Protein AF-0000000073393392 (afdb_homodimer)

InterPro domains:
  IPR019208 Protein of unknown function DUF2097 [PF09870] (3-87)

Solvent-accessible surface area (backbone atoms only — not comparable to full-atom values): 10147 Å² total; per-residue (Å²): 113,48,78,44,80,29,42,42,71,53,46,51,50,46,50,70,73,68,60,50,73,64,16,36,37,36,40,33,25,43,63,40,77,49,45,23,34,27,71,42,78,44,62,60,63,56,97,89,35,86,34,44,34,38,32,29,36,30,72,54,92,78,73,53,53,70,48,77,43,54,49,72,80,38,32,90,28,44,43,34,36,36,42,38,46,83,74,73,72,39,35,38,38,40,44,97,112,48,78,44,79,30,41,42,71,53,45,50,50,45,49,70,72,67,59,50,73,65,16,36,38,37,40,33,25,41,60,38,78,47,44,23,34,27,71,41,78,44,64,59,64,56,98,88,35,85,35,42,34,38,32,29,36,29,74,54,92,77,73,52,53,71,48,76,42,53,49,73,80,38,30,89,27,42,42,34,36,37,43,38,46,82,73,74,70,39,35,37,36,39,43,96

Secondary structure (DSSP, 8-state):
-EEEEE-HHHHHHHHHHH--TT-EEEEEES-EEEEEEEEEEE---BTTB---EEEEEE--SSS--EEEEEHHHHGGGEEEEEEE-SSS--EEEEE-/-EEEEE-HHHHHHHHHHH--TT-EEEEEES-EEEEEEEEEEE---BTTB---EEEEEE--SSS--EEEEEHHHHGGGEEEEEEE-SSS--EEEEE-

Nearest PDB structures (foldseek):
  4ilu-assembly1_A-2  TM=5.900E-01  e=1.065E+00  Mycobacterium tuberculosis
  6edx-assembly1_A  TM=7.106E-01  e=7.608E+00  Homo sapiens
  7ubu-assembly1_A  TM=4.413E-01  e=2.677E+00  Zea mays
  2rsn-assembly1_A  TM=3.315E-01  e=4.948E+00  Schizosaccharomyces pombe 972h-
  4ilu-assembly1_A-2  TM=5.892E-01  e=1.065E+00  Mycobacterium tuberculosis

Organism: Methanobrevibacter smithii (strain ATCC 35061 / DSM 861 / OCM 144 / PS) (NCBI:txid420247)

pLDDT: mean 86.01, std 11.08, range [51.72, 97.12]

Structure (mmCIF, N/CA/C/O backbone):
data_AF-0000000073393392-model_v1
#
loop_
_entity.id
_entity.type
_entity.pdbx_description
1 polymer 'Uncharacterized protein'
#
loop_
_atom_site.group_PDB
_atom_site.id
_atom_site.type_symbol
_atom_site.label_atom_id
_atom_site.label_alt_id
_atom_site.label_comp_id
_atom_site.label_asym_id
_atom_site.label_entity_id
_atom_site.label_seq_id
_atom_site.pdbx_PDB_ins_code
_atom_site.Cartn_x
_atom_site.Cartn_y
_atom_site.Cartn_z
_atom_site.occupancy
_atom_site.B_iso_or_equiv
_atom_site.auth_seq_id
_atom_site.auth_comp_id
_atom_site.auth_asym_id
_atom_site.auth_atom_id
_atom_site.pdbx_PDB_model_num
ATOM 1 N N . MET A 1 1 ? 1.072 27.391 0.092 1 82.12 1 MET A N 1
ATOM 2 C CA . MET A 1 1 ? 1.487 26.047 0.452 1 82.12 1 MET A CA 1
ATOM 3 C C . MET A 1 1 ? 2.91 26.031 1 1 82.12 1 MET A C 1
ATOM 5 O O . MET A 1 1 ? 3.818 26.594 0.384 1 82.12 1 MET A O 1
ATOM 9 N N . LYS A 1 2 ? 3.053 25.625 2.242 1 93 2 LYS A N 1
ATOM 10 C CA . LYS A 1 2 ? 4.348 25.453 2.891 1 93 2 LYS A CA 1
ATOM 11 C C . LYS A 1 2 ? 5.023 24.156 2.434 1 93 2 LYS A C 1
ATOM 13 O O . LYS A 1 2 ? 4.367 23.125 2.287 1 93 2 LYS A O 1
ATOM 18 N N . LYS A 1 3 ? 6.355 24.219 2.154 1 94.19 3 LYS A N 1
ATOM 19 C CA . LYS A 1 3 ? 7.137 23.047 1.782 1 94.19 3 LYS A CA 1
ATOM 20 C C . LYS A 1 3 ? 8.188 22.719 2.844 1 94.19 3 LYS A C 1
ATOM 22 O O . LYS A 1 3 ? 8.922 23.609 3.285 1 94.19 3 LYS A O 1
ATOM 27 N N . LEU A 1 4 ? 8.141 21.594 3.236 1 95.38 4 LEU A N 1
ATOM 28 C CA . LEU A 1 4 ? 9.109 21.109 4.219 1 95.38 4 LEU A CA 1
ATOM 29 C C . LEU A 1 4 ? 9.859 19.891 3.691 1 95.38 4 LEU A C 1
ATOM 31 O O . LEU A 1 4 ? 9.312 19.094 2.928 1 95.38 4 LEU A O 1
ATOM 35 N N . SER A 1 5 ? 11.133 19.797 3.977 1 94.81 5 SER A N 1
ATOM 36 C CA . SER A 1 5 ? 11.953 18.609 3.824 1 94.81 5 SER A CA 1
ATOM 37 C C . SER A 1 5 ? 12.359 18.031 5.18 1 94.81 5 SER A C 1
ATOM 39 O O . SER A 1 5 ? 13.055 18.703 5.953 1 94.81 5 SER A O 1
ATOM 41 N N . LEU A 1 6 ? 11.875 16.859 5.531 1 95.56 6 LEU A N 1
ATOM 42 C CA . LEU A 1 6 ? 12.039 16.297 6.867 1 95.56 6 LEU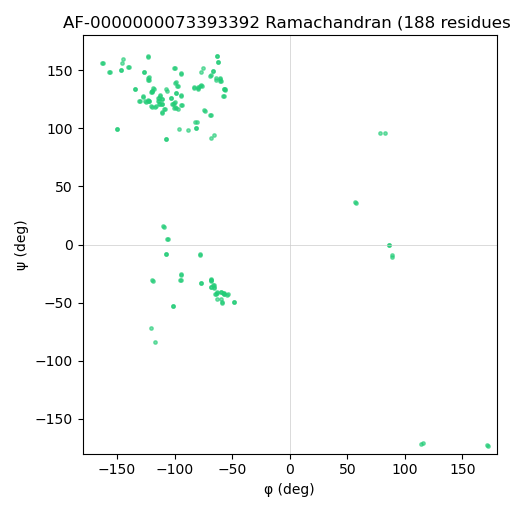 A CA 1
ATOM 43 C C . LEU A 1 6 ? 12.641 14.898 6.801 1 95.56 6 LEU A C 1
ATOM 45 O O . LEU A 1 6 ? 12.453 14.18 5.812 1 95.56 6 LEU A O 1
ATOM 49 N N . THR A 1 7 ? 13.43 14.531 7.832 1 95.06 7 THR A N 1
ATOM 50 C CA . THR A 1 7 ? 13.797 13.141 8.023 1 95.06 7 THR A CA 1
ATOM 51 C C . THR A 1 7 ? 12.57 12.281 8.312 1 95.06 7 THR A C 1
ATOM 53 O O . THR A 1 7 ? 11.516 12.812 8.672 1 95.06 7 THR A O 1
ATOM 56 N N . PRO A 1 8 ? 12.695 10.969 8.148 1 91.56 8 PRO A N 1
ATOM 57 C CA . PRO A 1 8 ? 11.539 10.094 8.391 1 91.56 8 PRO A CA 1
ATOM 58 C C . PRO A 1 8 ? 10.93 10.297 9.773 1 91.56 8 PRO A C 1
ATOM 60 O O . PRO A 1 8 ? 9.711 10.438 9.898 1 91.56 8 PRO A O 1
ATOM 63 N N . ASP A 1 9 ? 11.805 10.414 10.766 1 94.5 9 ASP A N 1
ATOM 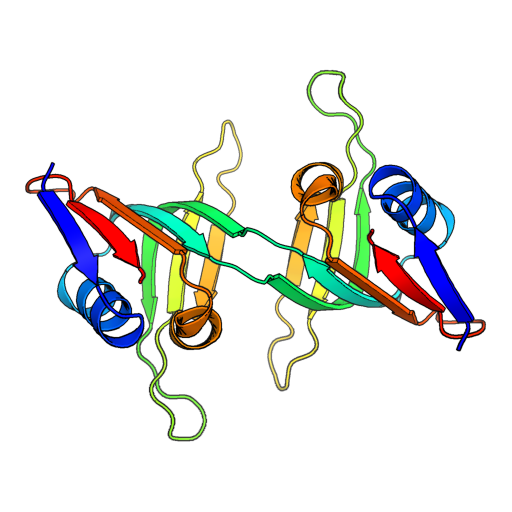64 C CA . ASP A 1 9 ? 11.305 10.562 12.125 1 94.5 9 ASP A CA 1
ATOM 65 C C . ASP A 1 9 ? 10.578 11.891 12.305 1 94.5 9 ASP A C 1
ATOM 67 O O . ASP A 1 9 ? 9.531 11.953 12.953 1 94.5 9 ASP A O 1
ATOM 71 N N . LYS A 1 10 ? 11 12.914 11.68 1 96.31 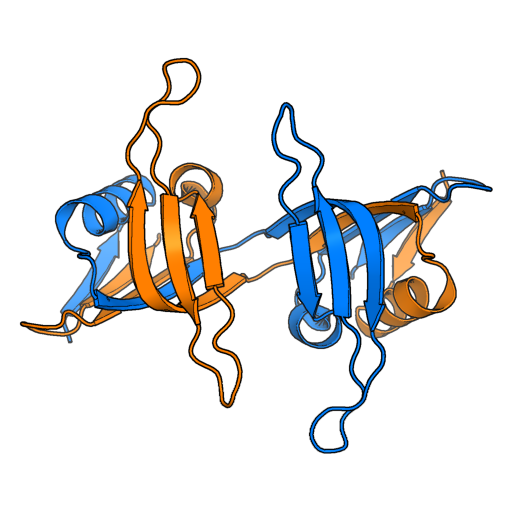10 LYS A N 1
ATOM 72 C CA . LYS A 1 10 ? 10.391 14.234 11.789 1 96.31 10 LYS A CA 1
ATOM 73 C C . LYS A 1 10 ? 9.102 14.305 10.977 1 96.31 10 LYS A C 1
ATOM 75 O O . LYS A 1 10 ? 8.164 15.016 11.359 1 96.31 10 LYS A O 1
ATOM 80 N N . ALA A 1 11 ? 9.133 13.578 9.906 1 95.75 11 ALA A N 1
ATOM 81 C CA . ALA A 1 11 ? 7.891 13.5 9.133 1 95.75 11 ALA A CA 1
ATOM 82 C C . ALA A 1 11 ? 6.781 12.844 9.945 1 95.75 11 ALA A C 1
ATOM 84 O O . ALA A 1 11 ? 5.645 13.328 9.969 1 95.75 11 ALA A O 1
ATOM 85 N N . VAL A 1 12 ? 7.105 11.805 10.664 1 95 12 VAL A N 1
ATOM 86 C CA . VAL A 1 12 ? 6.133 11.125 11.516 1 95 12 VAL A CA 1
ATOM 87 C C . VAL A 1 12 ? 5.672 12.07 12.625 1 95 12 VAL A C 1
ATOM 89 O O . VAL A 1 12 ? 4.477 12.141 12.93 1 95 12 VAL A O 1
ATOM 92 N N . GLU A 1 13 ? 6.543 12.805 13.234 1 95.88 13 GLU A N 1
ATOM 93 C CA . GLU A 1 13 ? 6.195 13.773 14.273 1 95.88 13 GLU A CA 1
ATOM 94 C C . GLU A 1 13 ? 5.227 14.828 13.734 1 95.88 13 GLU A C 1
ATOM 96 O O . GLU A 1 13 ? 4.281 15.211 14.422 1 95.88 13 GLU A O 1
ATOM 101 N N . TYR A 1 14 ? 5.484 15.273 12.508 1 96.94 14 TYR A N 1
ATOM 102 C CA . TYR A 1 14 ? 4.574 16.234 11.898 1 96.94 14 TYR A CA 1
ATOM 103 C C . TYR A 1 14 ? 3.162 15.664 11.805 1 96.94 14 TYR A C 1
ATOM 105 O O . TYR A 1 14 ? 2.191 16.344 12.164 1 96.94 14 TYR A O 1
ATOM 113 N N . LEU A 1 15 ? 3.061 14.43 11.266 1 96.5 15 LEU A N 1
ATOM 114 C CA . LEU A 1 15 ? 1.755 13.797 11.109 1 96.5 15 LEU A CA 1
ATOM 115 C C . LEU A 1 15 ? 1.038 13.688 12.445 1 96.5 15 LEU A C 1
ATOM 117 O O . LEU A 1 15 ? -0.155 13.984 12.547 1 96.5 15 LEU A O 1
ATOM 121 N N . LYS A 1 16 ? 1.776 13.32 13.469 1 95.56 16 LYS A N 1
ATOM 122 C CA . LYS A 1 16 ? 1.21 13.148 14.805 1 95.56 16 LYS A CA 1
ATOM 123 C C . LYS A 1 16 ? 0.717 14.484 15.367 1 95.56 16 LYS A C 1
ATOM 125 O O . LYS A 1 16 ? -0.374 14.555 15.938 1 95.56 16 LYS A O 1
ATOM 130 N N . ASP A 1 17 ? 1.424 15.484 15.094 1 96.75 17 ASP A N 1
ATOM 131 C CA . ASP A 1 17 ? 1.214 16.75 15.797 1 96.75 17 ASP A CA 1
ATOM 132 C C . ASP A 1 17 ? 0.272 17.656 15.016 1 96.75 17 ASP A C 1
ATOM 134 O O . ASP A 1 17 ? -0.393 18.516 15.602 1 96.75 17 ASP A O 1
ATOM 138 N N . ASN A 1 18 ? 0.196 17.516 13.742 1 96.5 18 ASN A N 1
ATOM 139 C CA . ASN A 1 18 ? -0.434 18.562 12.945 1 96.5 18 ASN A CA 1
ATOM 140 C C . ASN A 1 18 ? -1.656 18.047 12.195 1 96.5 18 ASN A C 1
ATOM 142 O O . ASN A 1 18 ? -2.584 18.812 11.906 1 96.5 18 ASN A O 1
ATOM 146 N N . VAL A 1 19 ? -1.631 16.781 11.812 1 95.62 19 VAL A N 1
ATOM 147 C CA . VAL A 1 19 ? -2.77 16.25 11.07 1 95.62 19 VAL A CA 1
ATOM 148 C C . VAL A 1 19 ? -3.906 15.922 12.039 1 95.62 19 VAL A C 1
ATOM 150 O O . VAL A 1 19 ? -3.678 15.336 13.102 1 95.62 19 VAL A O 1
ATOM 153 N N . LYS A 1 20 ? -5.117 16.328 11.648 1 95.62 20 LYS A N 1
ATOM 154 C CA . LYS A 1 20 ? -6.301 16.094 12.469 1 95.62 20 LYS A CA 1
ATOM 155 C C . LYS A 1 20 ? -7.363 15.32 11.695 1 95.62 20 LYS A C 1
ATOM 157 O O . LYS A 1 20 ? -7.344 15.289 10.461 1 95.62 20 LYS A O 1
ATOM 162 N N . ILE A 1 21 ? -8.305 14.734 12.508 1 94.56 21 ILE A N 1
ATOM 163 C CA . ILE A 1 21 ? -9.477 14.109 11.906 1 94.56 21 ILE A CA 1
ATOM 164 C C . ILE A 1 21 ? -10.211 15.125 11.031 1 94.56 21 ILE A C 1
ATOM 166 O O . ILE A 1 21 ? -10.328 16.297 11.391 1 94.56 21 ILE A O 1
ATOM 170 N N . HIS A 1 22 ? -10.578 14.773 9.859 1 94.38 22 HIS A N 1
ATOM 171 C CA . HIS A 1 22 ? -11.328 15.5 8.836 1 94.38 22 HIS A CA 1
ATOM 172 C C . HIS A 1 22 ? -10.398 16.297 7.934 1 94.38 22 HIS A C 1
ATOM 174 O O . HIS A 1 22 ? -10.836 16.875 6.934 1 94.38 22 HIS A O 1
ATOM 180 N N . ASP A 1 23 ? -9.109 16.422 8.289 1 95.69 23 ASP A N 1
ATOM 181 C CA . ASP A 1 23 ? -8.172 16.938 7.301 1 95.69 23 ASP A CA 1
ATOM 182 C C .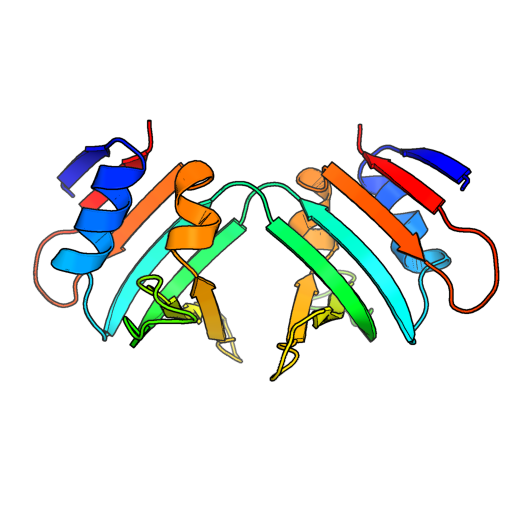 ASP A 1 23 ? -8.094 16.016 6.082 1 95.69 23 ASP A C 1
ATOM 184 O O . ASP A 1 23 ? -8.445 14.844 6.16 1 95.69 23 ASP A O 1
ATOM 188 N N . ASN A 1 24 ? -7.664 16.531 4.902 1 94.06 24 ASN A N 1
ATOM 189 C CA . ASN A 1 24 ? -7.312 15.711 3.752 1 94.06 24 ASN A CA 1
ATOM 190 C C . ASN A 1 24 ? -5.805 15.484 3.668 1 94.06 24 ASN A C 1
ATOM 192 O O . ASN A 1 24 ? -5.02 16.375 3.982 1 94.06 24 ASN A O 1
ATOM 196 N N . LEU A 1 25 ? -5.461 14.266 3.391 1 92.25 25 LEU A N 1
ATOM 197 C CA . LEU A 1 25 ? -4.062 13.867 3.309 1 92.25 25 LEU A CA 1
ATOM 198 C C . LEU A 1 25 ? -3.777 13.156 1.991 1 92.25 25 LEU A C 1
ATOM 200 O O . LEU A 1 25 ? -4.559 12.305 1.563 1 92.25 25 LEU A O 1
ATOM 204 N N . GLU A 1 26 ? -2.773 13.633 1.285 1 90.25 26 GLU A N 1
ATOM 205 C CA . GLU A 1 26 ? -2.105 12.867 0.238 1 90.25 26 GLU A CA 1
ATOM 206 C C . GLU A 1 26 ? -0.784 12.289 0.735 1 90.25 26 GLU A C 1
ATOM 208 O O . GLU A 1 26 ? 0.079 13.023 1.22 1 90.25 26 GLU A O 1
ATOM 213 N N . ILE A 1 27 ? -0.632 10.922 0.696 1 86.19 27 ILE A N 1
ATOM 214 C CA . ILE A 1 27 ? 0.565 10.312 1.265 1 86.19 27 ILE A CA 1
ATOM 215 C C . ILE A 1 27 ? 1.117 9.258 0.302 1 86.19 27 ILE A C 1
ATOM 217 O O . ILE A 1 27 ? 0.356 8.508 -0.307 1 86.19 27 ILE A O 1
ATOM 221 N N . SER A 1 28 ? 2.496 9.328 0.1 1 83.5 28 SER A N 1
ATOM 222 C CA . SER A 1 28 ? 3.221 8.383 -0.75 1 83.5 28 SER A CA 1
ATOM 223 C C . SER A 1 28 ? 4.34 7.691 0.022 1 83.5 28 SER A C 1
ATOM 225 O O . SER A 1 28 ? 5.125 8.352 0.709 1 83.5 28 SER A O 1
ATOM 227 N N . TYR A 1 29 ? 4.402 6.438 0.083 1 80.75 29 TYR A N 1
ATOM 228 C CA . TYR A 1 29 ? 5.484 5.672 0.69 1 80.75 29 TYR A CA 1
ATOM 229 C C . TYR A 1 29 ? 5.812 4.441 -0.143 1 80.75 29 TYR A C 1
ATOM 231 O O . TYR A 1 29 ? 4.988 3.977 -0.933 1 80.75 29 TYR A O 1
ATOM 239 N N . ASN A 1 30 ? 7.211 4.145 0.113 1 68.25 30 ASN A N 1
ATOM 240 C CA . ASN A 1 30 ? 7.738 2.971 -0.576 1 68.25 30 ASN A CA 1
ATOM 241 C C . ASN A 1 30 ? 7.266 1.678 0.081 1 68.25 30 ASN A C 1
ATOM 243 O O . ASN A 1 30 ? 6.855 1.68 1.244 1 68.25 30 ASN A O 1
ATOM 247 N N . ARG A 1 31 ? 7.164 0.792 -0.5 1 59.56 31 ARG A N 1
ATOM 248 C CA . ARG A 1 31 ? 7.164 -0.635 -0.198 1 59.56 31 ARG A CA 1
ATOM 249 C C . ARG A 1 31 ? 5.816 -1.073 0.374 1 59.56 31 ARG A C 1
ATOM 251 O O . ARG A 1 31 ? 5.375 -0.551 1.397 1 59.56 31 ARG A O 1
ATOM 258 N N . ILE A 1 32 ? 5.125 -1.503 -0.405 1 68.69 32 ILE A N 1
ATOM 259 C CA . ILE A 1 32 ? 3.99 -2.236 0.143 1 68.69 32 ILE A CA 1
ATOM 260 C C . ILE A 1 32 ? 4.277 -3.736 0.102 1 68.69 32 ILE A C 1
ATOM 262 O O . ILE A 1 32 ? 4.762 -4.254 -0.907 1 68.69 32 ILE A O 1
ATOM 266 N N . PHE A 1 33 ? 4.273 -4.281 1.405 1 72.75 33 PHE A N 1
ATOM 267 C CA . PHE A 1 33 ? 4.391 -5.734 1.507 1 72.75 33 PHE A CA 1
ATOM 268 C C . PHE A 1 33 ? 3.102 -6.34 2.051 1 72.75 33 PHE A C 1
ATOM 270 O O . PHE A 1 33 ? 2.553 -5.859 3.043 1 72.75 33 PHE A O 1
ATOM 277 N N . GLY A 1 34 ? 2.479 -7.219 1.289 1 74.69 34 GLY A N 1
ATOM 278 C CA . GLY A 1 34 ? 1.366 -8.031 1.751 1 74.69 34 GLY A CA 1
ATOM 279 C C . GLY A 1 34 ? 1.648 -9.523 1.681 1 74.69 34 GLY A C 1
ATOM 280 O O . GLY A 1 34 ? 2.24 -10 0.712 1 74.69 34 GLY A O 1
ATOM 281 N N . SER A 1 35 ? 1.316 -10.25 2.889 1 84.62 35 SER A N 1
ATOM 282 C CA . SER A 1 35 ? 1.393 -11.711 2.926 1 84.62 35 SER A CA 1
ATOM 283 C C . SER A 1 35 ? 0.118 -12.312 3.504 1 84.62 35 SER A C 1
ATOM 285 O O . SER A 1 35 ? -0.33 -11.914 4.582 1 84.62 35 SER A O 1
ATOM 287 N N . GLY A 1 36 ? -0.489 -13.18 2.701 1 86.12 36 GLY A N 1
ATOM 288 C CA . GLY A 1 36 ? -1.696 -13.82 3.197 1 86.12 36 GLY A CA 1
ATOM 289 C C . GLY A 1 36 ? -2.406 -14.648 2.148 1 86.12 36 GLY A C 1
ATOM 290 O O . GLY A 1 36 ? -1.868 -14.883 1.062 1 86.12 36 GLY A O 1
ATOM 291 N N . GLU A 1 37 ? -3.602 -15.117 2.572 1 90.44 37 GLU A N 1
ATOM 292 C CA . GLU A 1 37 ? -4.414 -15.977 1.72 1 90.44 37 GLU A CA 1
ATOM 293 C C . GLU A 1 37 ? -5.234 -15.156 0.729 1 90.44 37 GLU A C 1
ATOM 295 O O . GLU A 1 37 ? -5.824 -14.141 1.095 1 90.44 37 GLU A O 1
ATOM 300 N N . VAL A 1 38 ? -5.234 -15.656 -0.556 1 91.94 38 VAL A N 1
ATOM 301 C CA . VAL A 1 38 ? -6.086 -15.047 -1.569 1 91.94 38 VAL A CA 1
ATOM 302 C C . VAL A 1 38 ? -7.539 -15.453 -1.33 1 91.94 38 VAL A C 1
ATOM 304 O O . VAL A 1 38 ? -7.891 -16.625 -1.428 1 91.94 38 VAL A O 1
ATOM 307 N N . LEU A 1 39 ? -8.32 -14.391 -1.015 1 90.38 39 LEU A N 1
ATOM 308 C CA . LEU A 1 39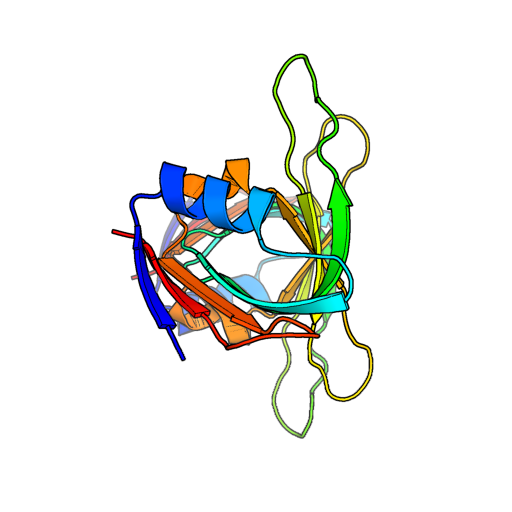 ? -9.719 -14.68 -0.693 1 90.38 39 LEU A CA 1
ATOM 309 C C . LEU A 1 39 ? -10.609 -14.5 -1.921 1 90.38 39 LEU A C 1
ATOM 311 O O . LEU A 1 39 ? -11.672 -15.117 -2.014 1 90.38 39 LEU A O 1
ATOM 315 N N . ASN A 1 40 ? -10.203 -13.57 -2.822 1 91.06 40 ASN A N 1
ATOM 316 C CA . ASN A 1 40 ? -11 -13.281 -4.012 1 91.06 40 ASN A CA 1
ATOM 317 C C . ASN A 1 40 ? -10.141 -12.68 -5.125 1 91.06 40 ASN A C 1
ATOM 319 O O . ASN A 1 40 ? -9.125 -12.047 -4.855 1 91.06 40 ASN A O 1
ATOM 323 N N . MET A 1 41 ? -10.539 -12.984 -6.402 1 92.88 41 MET A N 1
ATOM 324 C CA . MET A 1 41 ? -10.016 -12.352 -7.613 1 92.88 41 MET A CA 1
ATOM 325 C C . MET A 1 41 ? -11.148 -11.766 -8.453 1 92.88 41 MET A C 1
ATOM 327 O O . MET A 1 41 ? -12.125 -12.461 -8.758 1 92.88 41 MET A O 1
ATOM 331 N N . ASP A 1 42 ? -11.047 -10.5 -8.688 1 90.31 42 ASP A N 1
ATOM 332 C CA . ASP A 1 42 ? -12.062 -9.789 -9.461 1 90.31 42 ASP A CA 1
ATOM 333 C C . ASP A 1 42 ? -11.469 -9.234 -10.758 1 90.31 42 ASP A C 1
ATOM 335 O O . ASP A 1 42 ? -10.594 -8.367 -10.719 1 90.31 42 ASP A O 1
ATOM 339 N N . PHE A 1 43 ? -12.016 -9.695 -11.945 1 92.25 43 PHE A N 1
ATOM 340 C CA . PHE A 1 43 ? -11.508 -9.297 -13.25 1 92.25 43 PHE A CA 1
ATOM 341 C C . PHE A 1 43 ? -12.5 -8.398 -13.969 1 92.25 43 PHE A C 1
ATOM 343 O O . PHE A 1 43 ? -12.398 -8.188 -15.18 1 92.25 43 PHE A O 1
ATOM 350 N N . SER A 1 44 ? -13.43 -7.895 -13.156 1 87.56 44 SER A N 1
ATOM 351 C CA . SER A 1 44 ? -14.484 -7.074 -13.742 1 87.56 44 SER A CA 1
ATOM 352 C C . SER A 1 44 ? -13.922 -5.797 -14.359 1 87.56 44 SER A C 1
ATOM 354 O O . SER A 1 44 ? -12.977 -5.211 -13.82 1 87.56 44 SER A O 1
ATOM 356 N N . GLU A 1 45 ? -14.461 -5.41 -15.469 1 85.38 45 GLU A N 1
ATOM 357 C CA . GLU A 1 45 ? -14.086 -4.188 -16.172 1 85.38 45 GLU A CA 1
ATOM 358 C C . GLU A 1 45 ? -14.711 -2.959 -15.523 1 85.38 45 GLU A C 1
ATOM 360 O O . GLU A 1 45 ? -15.852 -3.012 -15.055 1 85.38 45 GLU A O 1
ATOM 365 N N . TYR A 1 46 ? -13.836 -1.988 -15.438 1 70.88 46 TYR A N 1
ATOM 366 C CA . TYR A 1 46 ? -14.32 -0.69 -14.977 1 70.88 46 TYR A CA 1
ATOM 367 C C . TYR A 1 46 ? -14.07 0.387 -16.031 1 70.88 46 TYR A C 1
ATOM 369 O O . TYR A 1 46 ? -12.938 0.556 -16.484 1 70.88 46 TYR A O 1
ATOM 377 N N . PHE A 1 47 ? -15.172 1.023 -16.531 1 79.19 47 PHE A N 1
ATOM 378 C CA . PHE A 1 47 ? -15.117 2.084 -17.531 1 79.19 47 PHE A CA 1
ATOM 379 C C . PHE A 1 47 ? -14.391 1.61 -18.781 1 79.19 47 PHE A C 1
ATOM 381 O O . PHE A 1 47 ? -13.562 2.336 -19.344 1 79.19 47 PHE A O 1
ATOM 388 N N . GLY A 1 48 ? -14.57 0.277 -19.203 1 84.25 48 GLY A N 1
ATOM 389 C CA . GLY A 1 48 ? -14.016 -0.267 -20.438 1 84.25 48 GLY A CA 1
ATOM 390 C C . GLY A 1 48 ? -12.586 -0.77 -20.266 1 84.25 48 GLY A C 1
ATOM 391 O O . GLY A 1 48 ? -11.961 -1.191 -21.25 1 84.25 48 GLY A O 1
ATOM 392 N N . LYS A 1 49 ? -12.117 -0.629 -19.094 1 82.69 49 LYS A N 1
ATOM 393 C CA . LYS A 1 49 ? -10.766 -1.116 -18.844 1 82.69 49 LYS A CA 1
ATOM 394 C C . LYS A 1 49 ? -10.789 -2.387 -18 1 82.69 49 LYS A C 1
ATOM 396 O O . LYS A 1 49 ? -11.57 -2.498 -17.062 1 82.69 49 LYS A O 1
ATOM 401 N N . PRO A 1 50 ? -9.945 -3.381 -18.5 1 85.25 50 PRO A N 1
ATOM 402 C CA . PRO A 1 50 ? -9.883 -4.609 -17.703 1 85.25 50 PRO A CA 1
ATOM 403 C C . PRO A 1 50 ? -9.461 -4.355 -16.25 1 85.25 50 PRO A C 1
ATOM 405 O O . PRO A 1 50 ? -8.586 -3.52 -16 1 85.25 50 PRO A O 1
ATOM 408 N N . GLY A 1 51 ? -10.203 -4.977 -15.328 1 86.06 51 GLY A N 1
ATOM 409 C CA . GLY A 1 51 ? -9.844 -4.918 -13.922 1 86.06 51 GLY A CA 1
ATOM 410 C C . GLY A 1 51 ? -9.141 -6.168 -13.438 1 86.06 51 GLY A C 1
ATOM 411 O O . GLY A 1 51 ? -9.258 -7.234 -14.047 1 86.06 51 GLY A O 1
ATOM 412 N N . PHE A 1 52 ? -8.352 -6.066 -12.5 1 91.69 52 PHE A N 1
ATOM 413 C CA . PHE A 1 52 ? -7.715 -7.16 -11.781 1 91.69 52 PHE A CA 1
ATOM 414 C C . PHE A 1 52 ? -7.438 -6.766 -10.336 1 91.69 52 PHE A C 1
ATOM 416 O O . PHE A 1 52 ? -6.477 -6.043 -10.055 1 91.69 52 PHE A O 1
ATOM 423 N N . LYS A 1 53 ? -8.367 -7.238 -9.422 1 87.62 53 LYS A N 1
ATOM 424 C CA . LYS A 1 53 ? -8.234 -6.98 -7.992 1 87.62 53 LYS A CA 1
ATOM 425 C C . LYS A 1 53 ? -8.109 -8.289 -7.211 1 87.62 53 LYS A C 1
ATOM 427 O O . LYS A 1 53 ? -8.797 -9.266 -7.508 1 87.62 53 LYS A O 1
ATOM 432 N N . MET A 1 54 ? -7.156 -8.336 -6.277 1 88.5 54 MET A N 1
ATOM 433 C CA . MET A 1 54 ? -6.992 -9.453 -5.355 1 88.5 54 MET A CA 1
ATOM 434 C C . MET A 1 54 ? -7.301 -9.031 -3.924 1 88.5 54 MET A C 1
ATOM 436 O O . MET A 1 54 ? -6.855 -7.977 -3.473 1 88.5 54 MET A O 1
ATOM 440 N N . LEU A 1 55 ? -8.211 -9.82 -3.279 1 84.75 55 LEU A N 1
ATOM 441 C CA . LEU A 1 55 ? -8.43 -9.656 -1.847 1 84.75 55 LEU A CA 1
ATOM 442 C C . LEU A 1 55 ? -7.559 -10.617 -1.047 1 84.75 55 LEU A C 1
ATOM 444 O O . LEU A 1 55 ? -7.641 -11.836 -1.231 1 84.75 55 LEU A O 1
ATOM 448 N N . LEU A 1 56 ? -6.672 -10.078 -0.162 1 84.62 56 LEU A N 1
ATOM 449 C CA . LEU A 1 56 ? -5.773 -10.883 0.656 1 84.62 56 LEU A CA 1
ATOM 450 C C . LEU A 1 56 ? -6.168 -10.82 2.127 1 84.62 56 LEU A C 1
ATOM 452 O O . LEU A 1 56 ? -6.438 -9.734 2.654 1 84.62 56 LEU A O 1
ATOM 456 N N . SER A 1 57 ? -6.363 -11.953 2.688 1 82 57 SER A N 1
ATOM 457 C CA . SER A 1 57 ? -6.402 -12.039 4.145 1 82 57 SER A CA 1
ATOM 458 C C . SER A 1 57 ? -4.996 -12.109 4.73 1 82 57 SER A C 1
ATOM 460 O O . SER A 1 57 ? -4.301 -13.117 4.57 1 82 57 SER A O 1
ATOM 462 N N . LEU A 1 58 ? -4.578 -11 5.309 1 75.81 58 LEU A N 1
ATOM 463 C CA . LEU A 1 58 ? -3.193 -10.891 5.75 1 75.81 58 LEU A CA 1
ATOM 464 C C . LEU A 1 58 ? -2.922 -11.812 6.93 1 75.81 58 LEU A C 1
ATOM 466 O O . LEU A 1 58 ? -3.797 -12.023 7.773 1 75.81 58 LEU A O 1
ATOM 470 N N . ASP A 1 59 ? -1.678 -12.258 6.82 1 73.56 59 ASP A N 1
ATOM 471 C CA . ASP A 1 59 ? -1.229 -13.055 7.953 1 73.56 59 ASP A CA 1
ATOM 472 C C . ASP A 1 59 ? -1.069 -12.203 9.203 1 73.56 59 ASP A C 1
ATOM 474 O O . ASP A 1 59 ? -0.525 -11.094 9.141 1 73.56 59 ASP A O 1
ATOM 478 N N . GLY A 1 60 ? -1.909 -12.398 10.188 1 60.81 60 GLY A N 1
ATOM 479 C CA . GLY A 1 60 ? -1.795 -11.68 11.445 1 60.81 60 GLY A CA 1
ATOM 480 C C . GLY A 1 60 ? -2.184 -12.516 12.648 1 60.81 60 GLY A C 1
ATOM 481 O O . GLY A 1 60 ? -2.572 -13.68 12.508 1 60.81 60 GLY A O 1
ATOM 482 N N . ASP A 1 61 ? -1.727 -12.109 13.805 1 52.03 61 ASP A N 1
ATOM 483 C CA . ASP A 1 61 ? -1.91 -12.859 15.039 1 52.03 61 ASP A CA 1
ATOM 484 C C . ASP A 1 61 ? -3.391 -12.977 15.398 1 52.03 61 ASP A C 1
ATOM 486 O O . ASP A 1 61 ? -3.836 -14.016 15.891 1 52.03 61 ASP A O 1
ATOM 490 N N . SER A 1 62 ? -4.152 -11.953 15.352 1 53.75 62 SER A N 1
ATOM 491 C CA . SER A 1 62 ? -5.516 -12.062 15.867 1 53.75 62 SER A CA 1
ATOM 492 C C . SER A 1 62 ? -6.539 -11.742 14.781 1 53.75 62 SER A C 1
ATOM 494 O O . SER A 1 62 ? -7.43 -12.555 14.508 1 53.75 62 SER A O 1
ATOM 496 N N . ILE A 1 63 ? -6.66 -10.547 14.398 1 54.12 63 ILE A N 1
ATOM 497 C CA . ILE A 1 63 ? -7.594 -10.07 13.383 1 54.12 63 ILE A CA 1
ATOM 498 C C . ILE A 1 63 ? -6.883 -9.977 12.031 1 54.12 63 ILE A C 1
ATOM 500 O O . ILE A 1 63 ? -5.805 -9.383 11.93 1 54.12 63 ILE A O 1
ATOM 504 N N . ASN A 1 64 ? -7.152 -11.109 11.195 1 59.16 64 ASN A N 1
ATOM 505 C CA . ASN A 1 64 ? -6.531 -11.07 9.875 1 59.16 64 ASN A CA 1
ATOM 506 C C . ASN A 1 64 ? -7.137 -9.977 9 1 59.16 64 ASN A C 1
ATOM 508 O O . ASN A 1 64 ? -8.211 -10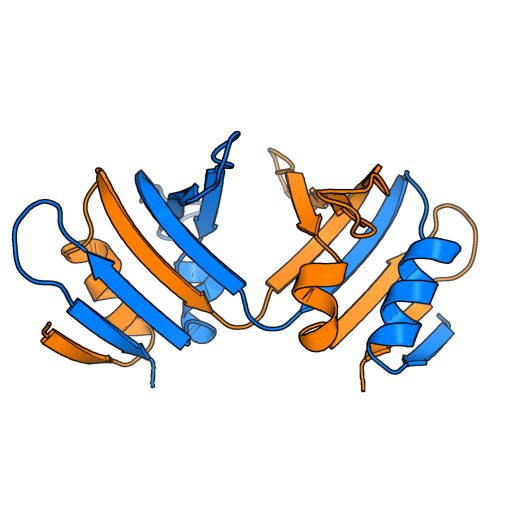.164 8.422 1 59.16 64 ASN A O 1
ATOM 512 N N . PRO A 1 65 ? -6.516 -8.82 9.062 1 60.62 65 PRO A N 1
ATOM 513 C CA . PRO A 1 65 ? -7.035 -7.777 8.172 1 60.62 65 PRO A CA 1
ATOM 514 C C . PRO A 1 65 ? -6.961 -8.164 6.699 1 60.62 65 PRO A C 1
ATOM 516 O O . PRO A 1 65 ? -6.156 -9.016 6.32 1 60.62 65 PRO A O 1
ATOM 519 N N . THR A 1 66 ? -7.996 -7.738 5.977 1 70.19 66 THR A N 1
ATOM 520 C CA . THR A 1 66 ? -8.023 -7.965 4.535 1 70.19 66 THR A CA 1
ATOM 521 C C . THR A 1 66 ? -7.594 -6.707 3.783 1 70.19 66 THR A C 1
ATOM 523 O O . THR A 1 66 ? -7.859 -5.59 4.23 1 70.19 66 THR A O 1
ATOM 526 N N . ILE A 1 67 ? -6.781 -6.945 2.721 1 70.81 67 ILE A N 1
ATOM 527 C CA . ILE A 1 67 ? -6.445 -5.844 1.825 1 70.81 67 ILE A CA 1
ATOM 528 C C . ILE A 1 67 ? -6.859 -6.195 0.398 1 70.81 67 ILE A C 1
ATOM 530 O O . ILE A 1 67 ? -6.863 -7.367 0.017 1 70.81 67 ILE A O 1
ATOM 534 N N . GLU A 1 68 ? -7.316 -5.176 -0.307 1 76.56 68 GLU A N 1
ATOM 535 C CA . GLU A 1 68 ? -7.574 -5.316 -1.736 1 76.56 68 GLU A CA 1
ATOM 536 C C . GLU A 1 68 ? -6.469 -4.672 -2.564 1 76.56 68 GLU A C 1
ATOM 538 O O . GLU A 1 68 ? -6.125 -3.506 -2.352 1 76.56 68 GLU A O 1
ATOM 543 N N . ILE A 1 69 ? -5.914 -5.5 -3.486 1 81.06 69 ILE A N 1
ATOM 544 C CA . ILE A 1 69 ? -4.852 -5.02 -4.367 1 81.06 69 ILE A CA 1
ATOM 545 C C . ILE A 1 69 ? -5.391 -4.879 -5.789 1 81.06 69 ILE A C 1
ATOM 547 O O . ILE A 1 69 ? -5.852 -5.855 -6.383 1 81.06 69 ILE A O 1
ATOM 551 N N . ASP A 1 70 ? -5.414 -3.652 -6.32 1 81.88 70 ASP A N 1
ATOM 552 C CA . ASP A 1 70 ? -5.629 -3.447 -7.75 1 81.88 70 ASP A CA 1
ATOM 553 C C . ASP A 1 70 ? -4.34 -3.648 -8.539 1 81.88 70 ASP A C 1
ATOM 555 O O . ASP A 1 70 ? -3.492 -2.756 -8.594 1 81.88 70 ASP A O 1
ATOM 559 N N . VAL A 1 71 ? -4.168 -4.828 -9.172 1 87.12 71 VAL A N 1
ATOM 560 C CA . VAL A 1 71 ? -2.893 -5.309 -9.688 1 87.12 71 VAL A CA 1
ATOM 561 C C . VAL A 1 71 ? -2.459 -4.441 -10.867 1 87.12 71 VAL A C 1
ATOM 563 O O . VAL A 1 71 ? -1.273 -4.137 -11.023 1 87.12 71 VAL A O 1
ATOM 566 N N . TYR A 1 72 ? -3.393 -4.016 -11.664 1 85.62 72 TYR A N 1
ATOM 567 C CA . TYR A 1 72 ? -3.012 -3.17 -12.789 1 85.62 72 TYR A CA 1
ATOM 568 C C . TYR A 1 72 ? -2.518 -1.811 -12.305 1 85.62 72 TYR A C 1
ATOM 570 O O . TYR A 1 72 ? -1.637 -1.208 -12.922 1 85.62 72 TYR A O 1
ATOM 578 N N . GLU A 1 73 ? -3.035 -1.352 -11.203 1 77.19 73 GLU A N 1
ATOM 579 C CA . GLU A 1 73 ? -2.625 -0.063 -10.648 1 77.19 73 GLU A CA 1
ATOM 580 C C . GLU A 1 73 ? -1.188 -0.116 -10.133 1 77.19 73 GLU A C 1
ATOM 582 O O . GLU A 1 73 ? -0.47 0.885 -10.18 1 77.19 73 GLU A O 1
ATOM 587 N N . ILE A 1 74 ? -0.754 -1.327 -9.68 1 79.75 74 ILE A N 1
ATOM 588 C CA . ILE A 1 74 ? 0.565 -1.404 -9.062 1 79.75 74 ILE A CA 1
ATOM 589 C C . ILE A 1 74 ? 1.54 -2.098 -10.016 1 79.75 74 ILE A C 1
ATOM 591 O O . ILE A 1 74 ? 2.67 -2.412 -9.633 1 79.75 74 ILE A O 1
ATOM 595 N N . GLU A 1 75 ? 1.142 -2.432 -11.211 1 86.62 75 GLU A N 1
ATOM 596 C CA . GLU A 1 75 ? 1.919 -3.225 -12.156 1 86.62 75 GLU A CA 1
ATOM 597 C C . GLU A 1 75 ? 3.348 -2.701 -12.273 1 86.62 75 GLU A C 1
ATOM 599 O O . GLU A 1 75 ? 4.309 -3.451 -12.078 1 86.62 75 GLU A O 1
ATOM 604 N N . ASP A 1 76 ? 3.488 -1.388 -12.477 1 83.81 76 ASP A N 1
ATOM 605 C CA . ASP A 1 76 ? 4.801 -0.799 -12.727 1 83.81 76 ASP A CA 1
ATOM 606 C C . ASP A 1 76 ? 5.594 -0.661 -11.43 1 83.81 76 ASP A C 1
ATOM 608 O O . ASP A 1 76 ? 6.801 -0.398 -11.453 1 83.81 76 ASP A O 1
ATOM 612 N N . ASP A 1 77 ? 4.996 -0.893 -10.328 1 81.44 77 ASP A N 1
ATOM 613 C CA . ASP A 1 77 ? 5.637 -0.735 -9.031 1 81.44 77 ASP A CA 1
ATOM 614 C C . ASP A 1 77 ? 5.93 -2.092 -8.391 1 81.44 77 ASP A C 1
ATOM 616 O O . ASP A 1 77 ? 6.551 -2.166 -7.328 1 81.44 77 ASP A O 1
ATOM 620 N N . LEU A 1 78 ? 5.379 -3.18 -9.055 1 86.38 78 LEU A N 1
ATOM 621 C CA . LEU A 1 78 ? 5.629 -4.523 -8.547 1 86.38 78 LEU A CA 1
ATOM 622 C C . LEU A 1 78 ? 7.121 -4.809 -8.469 1 86.38 78 LEU A C 1
ATOM 624 O O . LEU A 1 78 ? 7.855 -4.562 -9.422 1 86.38 78 LEU A O 1
ATOM 628 N N . ILE A 1 79 ? 7.562 -5.242 -7.32 1 85.25 79 ILE A N 1
ATOM 629 C CA . ILE A 1 79 ? 8.969 -5.551 -7.082 1 85.25 79 ILE A CA 1
ATOM 630 C C . ILE A 1 79 ? 9.188 -7.062 -7.141 1 85.25 79 ILE A C 1
ATOM 632 O O . ILE A 1 79 ? 10.062 -7.543 -7.859 1 85.25 79 ILE A O 1
ATOM 636 N N . GLU A 1 80 ? 8.398 -7.773 -6.375 1 89.38 80 GLU A N 1
ATOM 637 C CA . GLU A 1 80 ? 8.492 -9.227 -6.297 1 89.38 80 GLU A CA 1
ATOM 638 C C . GLU A 1 80 ? 7.223 -9.828 -5.691 1 89.38 80 GLU A C 1
ATOM 640 O O . GLU A 1 80 ? 6.438 -9.125 -5.059 1 89.38 80 GLU A O 1
ATOM 645 N N . PHE A 1 81 ? 6.988 -11.086 -6.004 1 93 81 PHE A N 1
ATOM 646 C CA . PHE A 1 81 ? 6.016 -11.844 -5.227 1 93 81 PHE A CA 1
ATOM 647 C C . PHE A 1 81 ? 6.426 -13.312 -5.129 1 93 81 PHE A C 1
ATOM 649 O O . PHE A 1 81 ? 7.164 -13.812 -5.98 1 93 81 PHE A O 1
ATOM 656 N N . ILE A 1 82 ? 6.027 -13.992 -3.996 1 94.25 82 ILE A N 1
ATOM 657 C CA . ILE A 1 82 ? 6.125 -15.438 -3.82 1 94.25 82 ILE A CA 1
ATOM 658 C C . ILE A 1 82 ? 4.727 -16.047 -3.807 1 94.25 82 ILE A C 1
ATOM 660 O O . ILE A 1 82 ? 3.863 -15.625 -3.035 1 94.25 82 ILE A O 1
ATOM 664 N N . HIS A 1 83 ? 4.473 -16.906 -4.664 1 97.12 83 HIS A N 1
ATOM 665 C CA . HIS A 1 83 ? 3.229 -17.656 -4.805 1 97.12 83 HIS A CA 1
ATOM 666 C C . HIS A 1 83 ? 3.348 -19.031 -4.172 1 97.12 83 HIS A C 1
ATOM 668 O O . HIS A 1 83 ? 4.223 -19.828 -4.547 1 97.12 83 HIS A O 1
ATOM 674 N N . HIS A 1 84 ? 2.527 -19.266 -3.139 1 95.75 84 HIS A N 1
ATOM 675 C CA . HIS A 1 84 ? 2.408 -20.562 -2.492 1 95.75 84 HIS A CA 1
ATOM 676 C C . HIS A 1 84 ? 1.084 -21.234 -2.84 1 95.75 84 HIS A C 1
ATOM 678 O O . HIS A 1 84 ? 0.1 -21.094 -2.111 1 95.75 84 HIS A O 1
ATOM 684 N N . PRO A 1 85 ? 1.065 -22.031 -3.902 1 96.56 85 PRO A N 1
ATOM 685 C CA . PRO A 1 85 ? -0.181 -22.719 -4.242 1 96.56 85 PRO A CA 1
ATOM 686 C C . PRO A 1 85 ? -0.584 -23.766 -3.197 1 96.56 85 PRO A C 1
ATOM 688 O O . PRO A 1 85 ? 0.278 -24.328 -2.518 1 96.56 85 PRO A O 1
ATOM 691 N N . VAL A 1 86 ? -1.924 -23.938 -3.096 1 94.88 86 VAL A N 1
ATOM 692 C CA . VAL A 1 86 ? -2.4 -25.016 -2.236 1 94.88 86 VAL A CA 1
ATOM 693 C C . VAL A 1 86 ? -1.806 -26.344 -2.697 1 94.88 86 VAL A C 1
ATOM 695 O O . VAL A 1 86 ? -1.378 -27.156 -1.875 1 94.88 86 VAL A O 1
ATOM 698 N N . GLU A 1 87 ? -1.813 -26.484 -4.082 1 92.69 87 GLU A N 1
ATOM 699 C CA . GLU A 1 87 ? -1.184 -27.656 -4.68 1 92.69 87 GLU A CA 1
ATOM 700 C C . GLU A 1 87 ? -0.048 -27.25 -5.617 1 92.69 87 GLU A C 1
ATOM 702 O O . GLU A 1 87 ? -0.223 -26.391 -6.477 1 92.69 87 GLU A O 1
ATOM 707 N N . GLY A 1 88 ? 1.085 -27.875 -5.465 1 91.44 88 GLY A N 1
ATOM 708 C CA . GLY A 1 88 ? 2.209 -27.594 -6.344 1 91.44 88 GLY A CA 1
ATOM 709 C C . GLY A 1 88 ? 3.377 -26.938 -5.629 1 91.44 88 GLY A C 1
ATOM 710 O O . GLY A 1 88 ? 3.373 -26.828 -4.398 1 91.44 88 GLY A O 1
ATOM 711 N N . ASP A 1 89 ? 4.379 -26.484 -6.395 1 95.19 89 ASP A N 1
ATOM 712 C CA . ASP A 1 89 ? 5.621 -25.953 -5.855 1 95.19 89 ASP A CA 1
ATOM 713 C C . ASP A 1 89 ? 5.547 -24.422 -5.719 1 95.19 89 ASP A C 1
ATOM 715 O O . ASP A 1 89 ? 4.883 -23.766 -6.512 1 95.19 89 ASP A O 1
ATOM 719 N N . ASP A 1 90 ? 6.242 -23.938 -4.656 1 95.44 90 ASP A N 1
ATOM 720 C CA . ASP A 1 90 ? 6.387 -22.5 -4.488 1 95.44 90 ASP A CA 1
ATOM 721 C C . ASP A 1 90 ? 7.102 -21.875 -5.688 1 95.44 90 ASP A C 1
ATOM 723 O O . ASP A 1 90 ? 8 -22.5 -6.27 1 95.44 90 ASP A O 1
ATOM 727 N N . VAL A 1 91 ? 6.594 -20.672 -6.074 1 95.62 91 VAL A N 1
ATOM 728 C CA . VAL A 1 91 ? 7.242 -19.906 -7.141 1 95.62 91 VAL A CA 1
ATOM 729 C C . VAL A 1 91 ? 7.641 -18.531 -6.625 1 95.62 91 VAL A C 1
ATOM 731 O O . VAL A 1 91 ? 6.812 -17.812 -6.055 1 95.62 91 VAL A O 1
ATOM 734 N N . GLU A 1 92 ? 8.867 -18.188 -6.727 1 95.12 92 GLU A N 1
ATOM 735 C CA . GLU A 1 92 ? 9.352 -16.844 -6.445 1 95.12 92 GLU A CA 1
ATOM 736 C C . GLU A 1 92 ? 9.562 -16.047 -7.734 1 95.12 92 GLU A C 1
ATOM 738 O O . GLU A 1 92 ? 10.281 -16.5 -8.633 1 95.12 92 GLU A O 1
ATOM 743 N N . VAL A 1 93 ? 8.875 -14.891 -7.848 1 95.38 93 VAL A N 1
ATOM 744 C CA . VAL A 1 93 ? 8.984 -14.039 -9.023 1 95.38 93 VAL A CA 1
ATOM 745 C C . VAL A 1 93 ? 9.648 -12.711 -8.648 1 95.38 93 VAL A C 1
ATOM 747 O O . VAL A 1 93 ? 9.172 -12.008 -7.75 1 95.38 93 VAL A O 1
ATOM 750 N N . THR A 1 94 ? 10.742 -12.328 -9.281 1 93.69 94 THR A N 1
ATOM 751 C CA . THR A 1 94 ? 11.32 -10.984 -9.258 1 93.69 94 THR A CA 1
ATOM 752 C C . THR A 1 94 ? 10.922 -10.203 -10.508 1 93.69 94 THR A C 1
ATOM 754 O O . THR A 1 94 ? 11 -10.719 -11.625 1 93.69 94 THR A O 1
ATOM 757 N N . VAL A 1 95 ? 10.43 -8.992 -10.273 1 91.62 95 VAL A N 1
ATOM 758 C CA . VAL A 1 95 ? 10 -8.164 -11.398 1 91.62 95 VAL A CA 1
ATOM 759 C C . VAL A 1 95 ? 11.148 -7.242 -11.82 1 91.62 95 VAL A C 1
ATOM 761 O O . VAL A 1 95 ? 11.734 -6.543 -10.992 1 91.62 95 VAL A O 1
ATOM 764 N N . VAL A 1 96 ? 11.484 -7.23 -13.125 1 88.5 96 VAL A N 1
ATOM 765 C CA . VAL A 1 96 ? 12.633 -6.492 -13.641 1 88.5 96 VAL A CA 1
ATOM 766 C C . VAL A 1 96 ? 12.203 -5.633 -14.828 1 88.5 96 VAL A C 1
ATOM 768 O O . VAL A 1 96 ? 11.281 -5.996 -15.57 1 88.5 96 VAL A O 1
ATOM 771 N N . MET B 1 1 ? 11.352 -24.625 -4.93 1 82.75 1 MET B N 1
ATOM 772 C CA . MET B 1 1 ? 10.852 -23.281 -5.254 1 82.75 1 MET B CA 1
ATOM 773 C C . MET B 1 1 ? 11.398 -22.812 -6.594 1 82.75 1 MET B C 1
ATOM 775 O O . MET B 1 1 ? 12.609 -22.859 -6.824 1 82.75 1 MET B O 1
ATOM 779 N N . LYS B 1 2 ? 10.516 -22.594 -7.539 1 93.31 2 LYS B N 1
ATOM 780 C CA . LYS B 1 2 ? 10.859 -22.016 -8.844 1 93.31 2 LYS B CA 1
ATOM 781 C C . LYS B 1 2 ? 11.094 -20.516 -8.742 1 93.31 2 LYS B C 1
ATOM 783 O O . LYS B 1 2 ? 10.367 -19.812 -8.031 1 93.31 2 LYS B O 1
ATOM 788 N N . LYS B 1 3 ? 12.156 -20 -9.398 1 94.75 3 LYS B N 1
ATOM 789 C CA . LYS B 1 3 ? 12.453 -18.578 -9.453 1 94.75 3 LYS B CA 1
ATOM 790 C C . LYS B 1 3 ? 12.297 -18.031 -10.867 1 94.75 3 LYS B C 1
ATOM 792 O O . LYS B 1 3 ? 12.812 -18.609 -11.82 1 94.75 3 LYS B O 1
ATOM 797 N N . LEU B 1 4 ? 11.547 -17.062 -10.953 1 95.62 4 LEU B N 1
ATOM 798 C CA . LEU B 1 4 ? 11.328 -16.391 -12.234 1 95.62 4 LEU B CA 1
ATOM 799 C C . LEU B 1 4 ? 11.703 -14.922 -12.148 1 95.62 4 LEU B C 1
ATOM 801 O O . LEU B 1 4 ? 11.547 -14.297 -11.094 1 95.62 4 LEU B O 1
ATOM 805 N N . SER B 1 5 ? 12.297 -14.383 -13.18 1 95.06 5 SER B N 1
ATOM 806 C CA . SER B 1 5 ? 12.461 -12.953 -13.406 1 95.06 5 SER B CA 1
ATOM 807 C C . SER B 1 5 ? 11.602 -12.477 -14.578 1 95.06 5 SER B C 1
ATOM 809 O O . SER B 1 5 ? 11.789 -12.93 -15.711 1 95.06 5 SER B O 1
ATOM 811 N N . LEU B 1 6 ? 10.609 -11.648 -14.312 1 95.75 6 LEU B N 1
ATOM 812 C CA . LEU B 1 6 ? 9.617 -11.273 -15.312 1 95.75 6 LEU B CA 1
ATOM 813 C C . LEU B 1 6 ? 9.508 -9.75 -15.422 1 95.75 6 LEU B C 1
ATOM 815 O O . LEU B 1 6 ? 9.766 -9.031 -14.453 1 95.75 6 LEU B O 1
ATOM 819 N N . THR B 1 7 ? 9.188 -9.266 -16.641 1 95.19 7 THR B N 1
ATOM 820 C CA . THR B 1 7 ? 8.758 -7.879 -16.797 1 95.19 7 THR B CA 1
ATOM 821 C C . THR B 1 7 ? 7.449 -7.629 -16.047 1 95.19 7 THR B C 1
ATOM 823 O O . THR B 1 7 ? 6.738 -8.578 -15.703 1 95.19 7 THR B O 1
ATOM 826 N N . PRO B 1 8 ? 7.133 -6.367 -15.805 1 91.81 8 PRO B N 1
ATOM 827 C CA . PRO B 1 8 ? 5.898 -6.062 -15.078 1 91.81 8 PRO B CA 1
ATOM 828 C C . PRO B 1 8 ? 4.668 -6.695 -15.727 1 91.81 8 PRO B C 1
ATOM 830 O O . PRO B 1 8 ? 3.861 -7.328 -15.039 1 91.81 8 PRO B O 1
ATOM 833 N N . ASP B 1 9 ? 4.605 -6.598 -17.062 1 94.69 9 ASP B N 1
ATOM 834 C CA . ASP B 1 9 ? 3.443 -7.141 -17.75 1 94.69 9 ASP B CA 1
ATOM 835 C C . ASP B 1 9 ? 3.377 -8.656 -17.625 1 94.69 9 ASP B C 1
ATOM 837 O O . ASP B 1 9 ? 2.301 -9.219 -17.406 1 94.69 9 ASP B O 1
ATOM 841 N N . LYS B 1 10 ? 4.465 -9.32 -17.609 1 96.31 10 LYS B N 1
ATOM 842 C CA . LYS B 1 10 ? 4.512 -10.773 -17.5 1 96.31 10 LYS B CA 1
ATOM 843 C C . LYS B 1 10 ? 4.25 -11.227 -16.062 1 96.31 10 LYS B C 1
ATOM 845 O O . LYS B 1 10 ? 3.666 -12.289 -15.844 1 96.31 10 LYS B O 1
ATOM 850 N N . ALA B 1 11 ? 4.699 -10.398 -15.18 1 95.81 11 ALA B N 1
ATOM 851 C CA . ALA B 1 11 ? 4.387 -10.695 -13.781 1 95.81 11 ALA B CA 1
ATOM 852 C C . ALA B 1 11 ? 2.881 -10.656 -13.539 1 95.81 11 ALA B C 1
ATOM 854 O O . ALA B 1 11 ? 2.33 -11.547 -12.883 1 95.81 11 ALA B O 1
ATOM 855 N N . VAL B 1 12 ? 2.217 -9.703 -14.117 1 95.19 12 VAL B N 1
ATOM 856 C CA . VAL B 1 12 ? 0.768 -9.594 -13.992 1 95.19 12 VAL B CA 1
ATOM 857 C C . VAL B 1 12 ? 0.098 -10.789 -14.648 1 95.19 12 VAL B C 1
ATOM 859 O O . VAL B 1 12 ? -0.84 -11.367 -14.102 1 95.19 12 VAL B O 1
ATOM 862 N N . GLU B 1 13 ? 0.54 -11.211 -15.781 1 96.06 13 GLU B N 1
ATOM 863 C CA . GLU B 1 13 ? 0.002 -12.375 -16.469 1 96.06 13 GLU B CA 1
ATOM 864 C C . GLU B 1 13 ? 0.143 -13.633 -15.617 1 96.06 13 GLU B C 1
ATOM 866 O O . GLU B 1 13 ? -0.769 -14.461 -15.562 1 96.06 13 GLU B O 1
ATOM 871 N N . TYR B 1 14 ? 1.285 -13.758 -14.969 1 97.12 14 TYR B N 1
ATOM 872 C CA . TYR B 1 14 ? 1.479 -14.898 -14.078 1 97.12 14 TYR B CA 1
ATOM 873 C C . TYR B 1 14 ? 0.414 -14.922 -12.984 1 97.12 14 TYR B C 1
ATOM 875 O O . TYR B 1 14 ? -0.188 -15.969 -12.727 1 97.12 14 TYR B O 1
ATOM 883 N N . LEU B 1 15 ? 0.232 -13.758 -12.312 1 96.62 15 LEU B N 1
ATOM 884 C CA . LEU B 1 15 ? -0.75 -13.672 -11.234 1 96.62 15 LEU B CA 1
ATOM 885 C C . LEU B 1 15 ? -2.139 -14.055 -11.734 1 96.62 15 LEU B C 1
ATOM 887 O O . LEU B 1 15 ? -2.854 -14.812 -11.07 1 96.62 15 LEU B O 1
ATOM 891 N N . LYS B 1 16 ? -2.484 -13.586 -12.914 1 95.75 16 LYS B N 1
ATOM 892 C CA . LYS B 1 16 ? -3.795 -13.859 -13.492 1 95.75 16 LYS B CA 1
ATOM 893 C C . LYS B 1 16 ? -3.967 -15.344 -13.805 1 95.75 16 LYS B C 1
ATOM 895 O O . LYS B 1 16 ? -5.016 -15.922 -13.523 1 95.75 16 LYS B O 1
ATOM 900 N N . ASP B 1 17 ? -2.941 -15.93 -14.227 1 96.81 17 ASP B N 1
ATOM 901 C CA . ASP B 1 17 ? -3.057 -17.266 -14.812 1 96.81 17 ASP B CA 1
ATOM 902 C C . ASP B 1 17 ? -2.785 -18.344 -13.773 1 96.81 17 ASP B C 1
ATOM 904 O O . ASP B 1 17 ? -3.256 -19.484 -13.914 1 96.81 17 ASP B O 1
ATOM 908 N N . ASN B 1 18 ? -2.055 -18.047 -12.758 1 96.56 18 ASN B N 1
ATOM 909 C CA . ASN B 1 18 ? -1.528 -19.141 -11.93 1 96.56 18 ASN B CA 1
ATOM 910 C C . ASN B 1 18 ? -2.016 -19.031 -10.492 1 96.56 18 ASN B C 1
ATOM 912 O O . ASN B 1 18 ? -2.123 -20.031 -9.789 1 96.56 18 ASN B O 1
ATOM 916 N N . VAL B 1 19 ? -2.246 -17.812 -10.016 1 95.81 19 VAL B N 1
ATOM 917 C CA . VAL B 1 19 ? -2.691 -17.656 -8.633 1 95.81 19 VAL B CA 1
ATOM 918 C C . VAL B 1 19 ? -4.188 -17.953 -8.539 1 95.81 19 VAL B C 1
ATOM 920 O O . VAL B 1 19 ? -4.973 -17.5 -9.367 1 95.81 19 VAL B O 1
ATOM 923 N N . LYS B 1 20 ? -4.543 -18.75 -7.516 1 95.81 20 LYS B N 1
ATOM 924 C CA . LYS B 1 20 ? -5.934 -19.141 -7.297 1 95.81 20 LYS B CA 1
ATOM 925 C C . LYS B 1 20 ? -6.406 -18.734 -5.902 1 95.81 20 LYS B C 1
ATOM 927 O O . LYS B 1 20 ? -5.59 -18.484 -5.012 1 95.81 20 LYS B O 1
ATOM 932 N N . ILE B 1 21 ? -7.77 -18.719 -5.777 1 94.69 21 ILE B N 1
ATOM 933 C CA . ILE B 1 21 ? -8.359 -18.516 -4.461 1 94.69 21 ILE B CA 1
ATOM 934 C C . ILE B 1 21 ? -7.859 -19.578 -3.498 1 94.69 21 ILE B C 1
ATOM 936 O O . ILE B 1 21 ? -7.734 -20.75 -3.873 1 94.69 21 ILE B O 1
ATOM 940 N N . HIS B 1 22 ? -7.457 -19.234 -2.344 1 94.62 22 HIS B N 1
ATOM 941 C CA . HIS B 1 22 ? -6.984 -20.016 -1.218 1 94.62 22 HIS B CA 1
ATOM 942 C C . HIS B 1 22 ? -5.477 -20.25 -1.299 1 94.62 22 HIS B C 1
ATOM 944 O O . HIS B 1 22 ? -4.875 -20.797 -0.368 1 94.62 22 HIS B O 1
ATOM 950 N N . ASP B 1 23 ? -4.84 -19.891 -2.434 1 95.81 23 ASP B N 1
ATOM 951 C CA . ASP B 1 23 ? -3.381 -19.844 -2.41 1 95.81 23 ASP B CA 1
ATOM 952 C C . ASP B 1 23 ? -2.879 -18.812 -1.413 1 95.81 23 ASP B C 1
ATOM 954 O O . ASP B 1 23 ? -3.613 -17.891 -1.047 1 95.81 23 ASP B O 1
ATOM 958 N N . ASN B 1 24 ? -1.628 -18.938 -0.919 1 94.19 24 ASN B N 1
ATOM 959 C CA . ASN B 1 24 ? -0.957 -17.875 -0.171 1 94.19 24 ASN B CA 1
ATOM 960 C C . ASN B 1 24 ? -0.027 -17.062 -1.064 1 94.19 24 ASN B C 1
ATOM 962 O O . ASN B 1 24 ? 0.615 -17.609 -1.963 1 94.19 24 ASN B O 1
ATOM 966 N N . LEU B 1 25 ? -0.097 -15.781 -0.884 1 92.31 25 LEU B N 1
ATOM 967 C CA . LEU B 1 25 ? 0.7 -14.852 -1.682 1 92.31 25 LEU B CA 1
ATOM 968 C C . LEU B 1 25 ? 1.478 -13.898 -0.787 1 92.31 25 LEU B C 1
ATOM 970 O O . LEU B 1 25 ? 0.93 -13.359 0.179 1 92.31 25 LEU B O 1
ATOM 974 N N . GLU B 1 26 ? 2.783 -13.82 -1.018 1 90.19 26 GLU B N 1
ATOM 975 C CA . GLU B 1 26 ? 3.609 -12.703 -0.561 1 90.19 26 GLU B CA 1
ATOM 976 C C . GLU B 1 26 ? 3.908 -11.734 -1.7 1 90.19 26 GLU B C 1
ATOM 978 O O . GLU B 1 26 ? 4.434 -12.133 -2.74 1 90.19 26 GLU B O 1
ATOM 983 N N . ILE B 1 27 ? 3.502 -10.422 -1.55 1 86.44 27 ILE B N 1
ATOM 984 C CA . ILE B 1 27 ? 3.654 -9.484 -2.656 1 86.44 27 ILE B CA 1
ATOM 985 C C . ILE B 1 27 ? 4.242 -8.172 -2.145 1 86.44 27 ILE B C 1
ATOM 987 O O . ILE B 1 27 ? 3.863 -7.688 -1.074 1 86.44 27 ILE B O 1
ATOM 991 N N . SER B 1 28 ? 5.281 -7.66 -2.91 1 83.5 28 SER B N 1
ATOM 992 C CA . SER B 1 28 ? 5.953 -6.395 -2.613 1 83.5 28 SER B CA 1
ATOM 993 C C . SER B 1 28 ? 5.887 -5.441 -3.803 1 83.5 28 SER B C 1
ATOM 995 O O . SER B 1 28 ? 6.191 -5.828 -4.934 1 83.5 28 SER B O 1
ATOM 997 N N . TYR B 1 29 ? 5.398 -4.305 -3.68 1 80.75 29 TYR B N 1
ATOM 998 C CA . TYR B 1 29 ? 5.391 -3.275 -4.715 1 80.75 29 TYR B CA 1
ATOM 999 C C . TYR B 1 29 ? 5.676 -1.902 -4.121 1 80.75 29 TYR B C 1
ATOM 1001 O O . TYR B 1 29 ? 5.48 -1.683 -2.924 1 80.75 29 TYR B O 1
ATOM 1009 N N . ASN B 1 30 ? 6.289 -1.118 -5.188 1 67.56 30 ASN B N 1
ATOM 1010 C CA . ASN B 1 30 ? 6.625 0.26 -4.848 1 67.56 30 ASN B CA 1
ATOM 1011 C C . ASN B 1 30 ? 5.391 1.155 -4.848 1 67.56 30 ASN B C 1
ATOM 1013 O O . ASN B 1 30 ? 4.371 0.816 -5.453 1 67.56 30 ASN B O 1
ATOM 1017 N N . ARG B 1 31 ? 5.367 1.974 -4.176 1 59.72 31 ARG B N 1
ATOM 1018 C CA . ARG B 1 31 ? 4.586 3.205 -4.199 1 59.72 31 ARG B CA 1
ATOM 1019 C C . ARG B 1 31 ? 3.191 2.979 -3.623 1 59.72 31 ARG B C 1
ATOM 1021 O O . ARG B 1 31 ? 2.451 2.113 -4.098 1 59.72 31 ARG B O 1
ATOM 1028 N N . ILE B 1 32 ? 3.145 3.256 -2.555 1 68.94 32 ILE B N 1
ATOM 1029 C CA . ILE B 1 32 ? 1.776 3.4 -2.07 1 68.94 32 ILE B CA 1
ATOM 1030 C C . ILE B 1 32 ? 1.403 4.879 -2.01 1 68.94 32 ILE B C 1
ATOM 1032 O O . ILE B 1 32 ? 2.184 5.703 -1.526 1 68.94 32 ILE B O 1
ATOM 1036 N N . PHE B 1 33 ? 0.325 5.168 -2.879 1 72.81 33 PHE B N 1
ATOM 1037 C CA . PHE B 1 33 ? -0.234 6.516 -2.812 1 72.81 33 PHE B CA 1
ATOM 1038 C C . PHE B 1 33 ? -1.659 6.48 -2.273 1 72.81 33 PHE B C 1
ATOM 1040 O O . PHE B 1 33 ? -2.477 5.668 -2.711 1 72.81 33 PHE B O 1
ATOM 1047 N N . GLY B 1 34 ? -1.909 7.156 -1.183 1 74.56 34 GLY B N 1
ATOM 1048 C CA . GLY B 1 34 ? -3.248 7.391 -0.665 1 74.56 34 GLY B CA 1
ATOM 1049 C C . GLY B 1 34 ? -3.605 8.859 -0.578 1 74.56 34 GLY B C 1
ATOM 1050 O O . GLY B 1 34 ? -2.773 9.688 -0.192 1 74.56 34 GLY B O 1
ATOM 1051 N N . SER B 1 35 ? -4.898 9.188 -1.14 1 84.38 35 SER B N 1
ATOM 1052 C CA . SER B 1 35 ? -5.449 10.531 -1 1 84.38 35 SER B CA 1
ATOM 1053 C C . SER B 1 35 ? -6.883 10.492 -0.485 1 84.38 35 SER B C 1
ATOM 1055 O O . SER B 1 35 ? -7.723 9.773 -1.027 1 84.38 35 SER B O 1
ATOM 1057 N N . GLY B 1 36 ? -7.078 11.188 0.625 1 85.94 36 GLY B N 1
ATOM 1058 C CA . GLY B 1 36 ? -8.43 11.219 1.157 1 85.94 36 GLY B CA 1
ATOM 1059 C C . GLY B 1 36 ? -8.516 11.867 2.525 1 85.94 36 GLY B C 1
ATOM 1060 O O . GLY B 1 36 ? -7.543 12.453 3.004 1 85.94 36 GLY B O 1
ATOM 1061 N N . GLU B 1 37 ? -9.742 11.75 3.076 1 90.38 37 GLU B N 1
ATOM 1062 C CA . GLU B 1 37 ? -10.039 12.352 4.371 1 90.38 37 GLU B CA 1
ATOM 1063 C C . GLU B 1 37 ? -9.586 11.453 5.516 1 90.38 37 GLU B C 1
ATOM 1065 O O . GLU B 1 37 ? -9.805 10.242 5.48 1 90.38 37 GLU B O 1
ATOM 1070 N N . VAL B 1 38 ? -8.922 12.109 6.523 1 91.69 38 VAL B N 1
ATOM 1071 C CA . VAL B 1 38 ? -8.57 11.391 7.742 1 91.69 38 VAL B CA 1
ATOM 1072 C C . VAL B 1 38 ? -9.82 11.148 8.586 1 91.69 38 VAL B C 1
ATOM 1074 O O . VAL B 1 38 ? -10.445 12.094 9.07 1 91.69 38 VAL B O 1
ATOM 1077 N N . LEU B 1 39 ? -10.125 9.828 8.703 1 90.38 39 LEU B N 1
ATOM 1078 C CA . LEU B 1 39 ? -11.344 9.492 9.43 1 90.38 39 LEU B CA 1
ATOM 1079 C C . LEU B 1 39 ? -11.039 9.188 10.891 1 90.38 39 LEU B C 1
ATOM 1081 O O . LEU B 1 39 ? -11.906 9.359 11.758 1 90.38 39 LEU B O 1
ATOM 1085 N N . ASN B 1 40 ? -9.828 8.648 11.141 1 91 40 ASN B N 1
ATOM 1086 C CA . ASN B 1 40 ? -9.445 8.273 12.5 1 91 40 ASN B CA 1
ATOM 1087 C C . ASN B 1 40 ? -7.934 8.242 12.672 1 91 40 ASN B C 1
ATOM 1089 O O . ASN B 1 40 ? -7.199 8.023 11.703 1 91 40 ASN B O 1
ATOM 1093 N N . MET B 1 41 ? -7.469 8.57 13.93 1 92.69 41 MET B N 1
ATOM 1094 C CA . MET B 1 41 ? -6.094 8.391 14.383 1 92.69 41 MET B CA 1
ATOM 1095 C C . MET B 1 41 ? -6.039 7.57 15.664 1 92.69 41 MET B C 1
ATOM 1097 O O . MET B 1 41 ? -6.758 7.863 16.625 1 92.69 41 MET B O 1
ATOM 1101 N N . ASP B 1 42 ? -5.301 6.508 15.578 1 90.25 42 ASP B N 1
ATOM 1102 C CA . ASP B 1 42 ? -5.152 5.605 16.719 1 90.25 42 ASP B CA 1
ATOM 1103 C C . ASP B 1 42 ? -3.701 5.555 17.188 1 90.25 42 ASP B C 1
ATOM 1105 O O . ASP B 1 42 ? -2.82 5.102 16.453 1 90.25 42 ASP B O 1
ATOM 1109 N N . PHE B 1 43 ? -3.443 5.973 18.484 1 92.19 43 PHE B N 1
ATOM 1110 C CA . PHE B 1 43 ? -2.098 6.035 19.047 1 92.19 43 PHE B CA 1
ATOM 1111 C C . PHE B 1 43 ? -1.901 4.953 20.094 1 92.19 43 PHE B C 1
ATOM 1113 O O . PHE B 1 43 ? -0.955 5.012 20.891 1 92.19 43 PHE B O 1
ATOM 1120 N N . SER B 1 44 ? -2.824 3.996 20.062 1 87.38 44 SER B N 1
ATOM 1121 C CA . SER B 1 44 ? -2.779 2.949 21.078 1 87.38 44 SER B CA 1
ATOM 1122 C C . SER B 1 44 ? -1.507 2.117 20.953 1 87.38 44 SER B C 1
ATOM 1124 O O . SER B 1 44 ? -1.021 1.87 19.844 1 87.38 44 SER B O 1
ATOM 1126 N N . GLU B 1 45 ? -0.985 1.737 22.062 1 85.56 45 GLU B N 1
ATOM 1127 C CA . GLU B 1 45 ? 0.199 0.888 22.156 1 85.56 45 GLU B CA 1
ATOM 1128 C C . GLU B 1 45 ? -0.156 -0.578 21.922 1 85.56 45 GLU B C 1
ATOM 1130 O O . GLU B 1 45 ? -1.208 -1.046 22.359 1 85.56 45 GLU B O 1
ATOM 1135 N N . TYR B 1 46 ? 0.713 -1.142 21.125 1 71.31 46 TYR B N 1
ATOM 1136 C CA . TYR B 1 46 ? 0.604 -2.582 20.922 1 71.31 46 TYR B CA 1
ATOM 1137 C C . TYR B 1 46 ? 1.876 -3.293 21.375 1 71.31 46 TYR B C 1
ATOM 1139 O O . TYR B 1 46 ? 2.975 -2.947 20.938 1 71.31 46 TYR B O 1
ATOM 1147 N N . PHE B 1 47 ? 1.741 -4.207 22.391 1 79.88 47 PHE B N 1
ATOM 1148 C CA . PHE B 1 47 ? 2.85 -4.988 22.922 1 79.88 47 PHE B CA 1
ATOM 1149 C 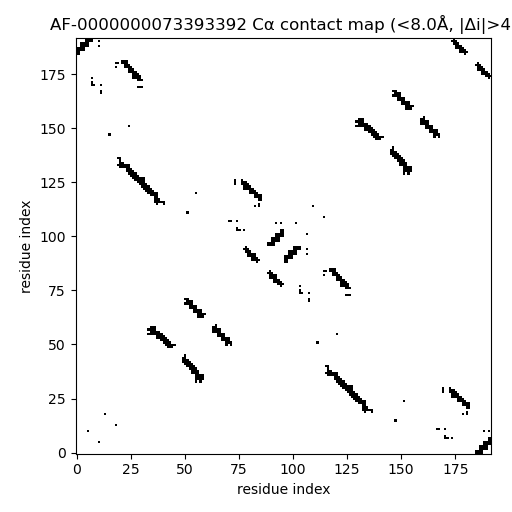C . PHE B 1 47 ? 3.961 -4.074 23.422 1 79.88 47 PHE B C 1
ATOM 1151 O O . PHE B 1 47 ? 5.141 -4.332 23.188 1 79.88 47 PHE B O 1
ATOM 1158 N N . GLY B 1 48 ? 3.619 -2.848 24.031 1 84.06 48 GLY B N 1
ATOM 1159 C CA . GLY B 1 48 ? 4.578 -1.936 24.625 1 84.06 48 GLY B CA 1
ATOM 1160 C C . GLY B 1 48 ? 5.191 -0.968 23.641 1 84.06 48 GLY B C 1
ATOM 1161 O O . GLY B 1 48 ? 6.066 -0.176 23.984 1 84.06 48 GLY B O 1
ATOM 1162 N N . LYS B 1 49 ? 4.77 -1.123 22.438 1 82.69 49 LYS B N 1
ATOM 1163 C CA . LYS B 1 49 ? 5.281 -0.212 21.406 1 82.69 49 LYS B CA 1
ATOM 1164 C C . LYS B 1 49 ? 4.215 0.797 21 1 82.69 49 LYS B C 1
ATOM 1166 O O . LYS B 1 49 ? 3.045 0.444 20.844 1 82.69 49 LYS B O 1
ATOM 1171 N N . PRO B 1 50 ? 4.699 2.102 20.969 1 85.25 50 PRO B N 1
ATOM 1172 C CA . PRO B 1 50 ? 3.732 3.111 20.531 1 85.25 50 PRO B CA 1
ATOM 1173 C C . PRO B 1 50 ? 3.148 2.811 19.156 1 85.25 50 PRO B C 1
ATOM 1175 O O . PRO B 1 50 ? 3.867 2.354 18.25 1 85.25 50 PRO B O 1
ATOM 1178 N N . GLY B 1 51 ? 1.817 2.928 19.047 1 86 51 GLY B N 1
ATOM 1179 C CA . GLY B 1 51 ? 1.137 2.787 17.766 1 86 51 GLY B CA 1
ATOM 1180 C C . GLY B 1 51 ? 0.779 4.117 17.125 1 86 51 GLY B C 1
ATOM 1181 O O . GLY B 1 51 ? 0.678 5.133 17.812 1 86 51 GLY B O 1
ATOM 1182 N N . PHE B 1 52 ? 0.708 4.18 15.914 1 91.81 52 PHE B N 1
ATOM 1183 C CA . PHE B 1 52 ? 0.208 5.301 15.125 1 91.81 52 PHE B CA 1
ATOM 1184 C C . PHE B 1 52 ? -0.415 4.812 13.82 1 91.81 52 PHE B C 1
ATOM 1186 O O . PHE B 1 52 ? 0.298 4.488 12.867 1 91.81 52 PHE B O 1
ATOM 1193 N N . LYS B 1 53 ? -1.813 4.723 13.859 1 87.62 53 LYS B N 1
ATOM 1194 C CA . LYS B 1 53 ? -2.572 4.309 12.68 1 87.62 53 LYS B CA 1
ATOM 1195 C C . LYS B 1 53 ? -3.516 5.414 12.219 1 87.62 53 LYS B C 1
ATOM 1197 O O . LYS B 1 53 ? -4.145 6.086 13.039 1 87.62 53 LYS B O 1
ATOM 1202 N N . MET B 1 54 ? -3.531 5.672 10.906 1 88.69 54 MET B N 1
ATOM 1203 C CA . MET B 1 54 ? -4.473 6.598 10.289 1 88.69 54 MET B CA 1
ATOM 1204 C C . MET B 1 54 ? -5.445 5.85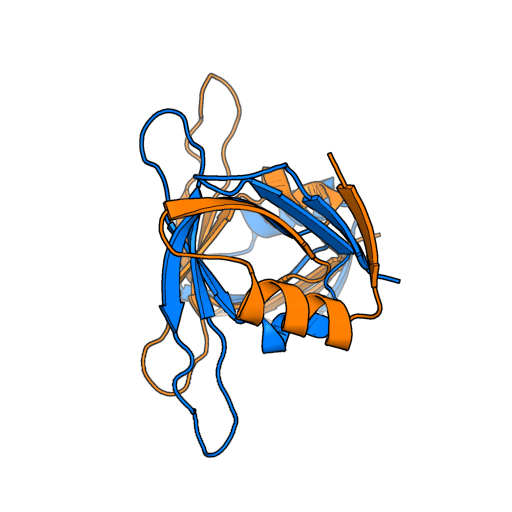5 9.375 1 88.69 54 MET B C 1
ATOM 1206 O O . MET B 1 54 ? -5.035 4.992 8.594 1 88.69 54 MET B O 1
ATOM 1210 N N . LEU B 1 55 ? -6.754 6.113 9.602 1 84.62 55 LEU B N 1
ATOM 1211 C CA . LEU B 1 55 ? -7.773 5.645 8.672 1 84.62 55 LEU B CA 1
ATOM 1212 C C . LEU B 1 55 ? -8.117 6.73 7.656 1 84.62 55 LEU B C 1
ATOM 1214 O O . LEU B 1 55 ? -8.531 7.828 8.031 1 84.62 55 LEU B O 1
ATOM 1218 N N . LEU B 1 56 ? -7.918 6.441 6.34 1 84.25 56 LEU B N 1
ATOM 1219 C CA . LEU B 1 56 ? -8.203 7.391 5.27 1 84.25 56 LEU B CA 1
ATOM 1220 C C . LEU B 1 56 ? -9.398 6.938 4.441 1 84.25 56 LEU B C 1
ATOM 1222 O O . LEU B 1 56 ? -9.492 5.766 4.066 1 84.25 56 LEU B O 1
ATOM 1226 N N . SER B 1 57 ? -10.352 7.793 4.34 1 81.88 57 SER B N 1
ATOM 1227 C CA . SER B 1 57 ? -11.375 7.621 3.311 1 81.88 57 SER B CA 1
ATOM 1228 C C . SER B 1 57 ? -10.883 8.125 1.957 1 81.88 57 SER B C 1
ATOM 1230 O O . SER B 1 57 ? -10.719 9.336 1.763 1 81.88 57 SER B O 1
ATOM 1232 N N . LEU B 1 58 ? -10.555 7.188 1.088 1 75.12 58 LEU B N 1
ATOM 1233 C CA . LEU B 1 58 ? -9.914 7.543 -0.173 1 75.12 58 LEU B CA 1
ATOM 1234 C C . LEU B 1 58 ? -10.883 8.289 -1.083 1 75.12 58 LEU B C 1
ATOM 1236 O O . LEU B 1 58 ? -12.086 8.008 -1.083 1 75.12 58 LEU B O 1
ATOM 1240 N N . ASP B 1 59 ? -10.18 9.188 -1.769 1 73.25 59 ASP B N 1
ATOM 1241 C CA . ASP B 1 59 ? -10.961 9.898 -2.775 1 73.25 59 ASP B CA 1
ATOM 1242 C C . ASP B 1 59 ? -11.344 8.969 -3.928 1 73.25 59 ASP B C 1
ATOM 1244 O O . ASP B 1 59 ? -10.516 8.203 -4.422 1 73.25 59 ASP B O 1
ATOM 1248 N N . GLY B 1 60 ? -12.602 8.648 -4.07 1 59.53 60 GLY B N 1
ATOM 1249 C CA . GLY B 1 60 ? -13.07 7.828 -5.176 1 59.53 60 GLY B CA 1
ATOM 1250 C C . GLY B 1 60 ? -14.461 8.211 -5.656 1 59.53 60 GLY B C 1
ATOM 1251 O O . GLY B 1 60 ? -15.094 9.102 -5.09 1 59.53 60 GLY B O 1
ATOM 1252 N N . ASP B 1 61 ? -14.734 7.883 -6.879 1 51.72 61 ASP B N 1
ATOM 1253 C CA . ASP B 1 61 ? -15.977 8.266 -7.543 1 51.72 61 ASP B CA 1
ATOM 1254 C C . ASP B 1 61 ? -17.188 7.707 -6.805 1 51.72 61 ASP B C 1
ATOM 1256 O O . ASP B 1 61 ? -18.219 8.367 -6.711 1 51.72 61 ASP B O 1
ATOM 1260 N N . SER B 1 62 ? -17.219 6.484 -6.438 1 53.19 62 SER B N 1
ATOM 1261 C CA . SER B 1 62 ? -18.438 5.922 -5.883 1 53.19 62 SER B CA 1
ATOM 1262 C C . SER B 1 62 ? -18.234 5.484 -4.434 1 53.19 62 SER B C 1
ATOM 1264 O O . SER B 1 62 ? -18.969 5.93 -3.541 1 53.19 62 SER B O 1
ATOM 1266 N N . ILE B 1 63 ? -17.75 4.375 -4.184 1 53.31 63 ILE B N 1
ATOM 1267 C CA . ILE B 1 63 ? -17.5 3.777 -2.879 1 53.31 63 ILE B CA 1
ATOM 1268 C C . ILE B 1 63 ? -16.109 4.172 -2.387 1 53.31 63 ILE B C 1
ATOM 1270 O O . ILE B 1 63 ? -15.125 4.02 -3.109 1 53.31 63 ILE B O 1
ATOM 1274 N N . ASN B 1 64 ? -16.125 5.25 -1.472 1 58.09 64 ASN B N 1
ATOM 1275 C CA . ASN B 1 64 ? -14.828 5.664 -0.951 1 58.09 64 ASN B CA 1
ATOM 1276 C C . ASN B 1 64 ? -14.203 4.582 -0.08 1 58.09 64 ASN B C 1
ATOM 1278 O O . ASN B 1 64 ? -14.578 4.418 1.082 1 58.09 64 ASN B O 1
ATOM 1282 N N . PRO B 1 65 ? -13.391 3.787 -0.703 1 60.25 65 PRO B N 1
ATOM 1283 C CA . PRO B 1 65 ? -12.711 2.791 0.131 1 60.25 65 PRO B CA 1
ATOM 1284 C C . PRO B 1 65 ? -11.844 3.426 1.217 1 60.25 65 PRO B C 1
ATOM 1286 O O . PRO B 1 65 ? -11.438 4.582 1.087 1 60.25 65 PRO B O 1
ATOM 1289 N N . THR B 1 66 ? -11.859 2.762 2.375 1 70 66 THR B N 1
ATOM 1290 C CA . THR B 1 66 ? -11.008 3.199 3.473 1 70 66 THR B CA 1
ATOM 1291 C C . THR B 1 66 ? -9.734 2.363 3.533 1 70 66 THR B C 1
ATOM 1293 O O . THR B 1 66 ? -9.75 1.178 3.197 1 70 66 THR B O 1
ATOM 1296 N N . ILE B 1 67 ? -8.625 3.072 3.812 1 70.62 67 ILE B N 1
ATOM 1297 C CA . ILE B 1 67 ? -7.383 2.361 4.082 1 70.62 67 ILE B CA 1
ATOM 1298 C C . ILE B 1 67 ? -6.859 2.746 5.465 1 70.62 67 ILE B C 1
ATOM 1300 O O . ILE B 1 67 ? -7.074 3.869 5.926 1 70.62 67 ILE B O 1
ATOM 1304 N N . GLU B 1 68 ? -6.285 1.771 6.125 1 76.62 68 GLU B N 1
ATOM 1305 C CA . GLU B 1 68 ? -5.57 2.029 7.371 1 76.62 68 GLU B CA 1
ATOM 1306 C C . GLU B 1 68 ? -4.062 2.014 7.16 1 76.62 68 GLU B C 1
ATOM 1308 O O . GLU B 1 68 ? -3.518 1.056 6.605 1 76.62 68 GLU B O 1
ATOM 1313 N N . ILE B 1 69 ? -3.439 3.125 7.594 1 80.94 69 ILE B N 1
ATOM 1314 C CA . ILE B 1 69 ? -1.99 3.248 7.477 1 80.94 69 ILE B CA 1
ATOM 1315 C C . ILE B 1 69 ? -1.35 3.145 8.859 1 80.94 69 ILE B C 1
ATOM 1317 O O . ILE B 1 69 ? -1.647 3.943 9.75 1 80.94 69 ILE B O 1
ATOM 1321 N N . ASP B 1 70 ? -0.533 2.117 9.078 1 82 70 ASP B N 1
ATOM 1322 C CA . ASP B 1 70 ? 0.346 2.08 10.242 1 82 70 ASP B CA 1
ATOM 1323 C C . ASP B 1 70 ? 1.614 2.896 10 1 82 70 ASP B C 1
ATOM 1325 O O . ASP B 1 70 ? 2.549 2.422 9.352 1 82 70 ASP B O 1
ATOM 1329 N N . VAL B 1 71 ? 1.668 4.133 10.523 1 87.25 71 VAL B N 1
ATOM 1330 C CA . VAL B 1 71 ? 2.641 5.148 10.133 1 87.25 71 VAL B CA 1
ATOM 1331 C C . VAL B 1 71 ? 4.035 4.73 10.594 1 87.25 71 VAL B C 1
ATOM 1333 O O . VAL B 1 71 ? 5.02 4.941 9.875 1 87.25 71 VAL B O 1
ATOM 1336 N N . TYR B 1 72 ? 4.129 4.113 11.734 1 86.06 72 TYR B N 1
ATOM 1337 C CA . TYR B 1 72 ? 5.445 3.676 12.18 1 86.06 72 TYR B CA 1
ATOM 1338 C C . TYR B 1 72 ? 5.977 2.555 11.297 1 86.06 72 TYR B C 1
ATOM 1340 O O . TYR B 1 72 ? 7.184 2.451 11.07 1 86.06 72 TYR B O 1
ATOM 1348 N N . GLU B 1 73 ? 5.094 1.749 10.766 1 77.38 73 GLU B N 1
ATOM 1349 C CA . GLU B 1 73 ? 5.504 0.65 9.898 1 77.38 73 GLU B CA 1
ATOM 1350 C C . GLU B 1 73 ? 6.07 1.17 8.578 1 77.38 73 GLU B C 1
ATOM 1352 O O . GLU B 1 73 ? 6.961 0.552 7.996 1 77.38 73 GLU B O 1
ATOM 1357 N N . ILE B 1 74 ? 5.562 2.365 8.125 1 79.94 74 ILE B N 1
ATOM 1358 C CA . ILE B 1 74 ? 5.973 2.842 6.809 1 79.94 74 ILE B CA 1
ATOM 1359 C C . ILE B 1 74 ? 6.961 3.994 6.965 1 79.94 74 ILE B C 1
ATOM 1361 O O . ILE B 1 74 ? 7.312 4.652 5.98 1 79.94 74 ILE B O 1
ATOM 1365 N N . GLU B 1 75 ? 7.371 4.328 8.164 1 86.75 75 GLU B N 1
ATOM 1366 C CA . GLU B 1 75 ? 8.188 5.504 8.453 1 86.75 75 GLU B CA 1
ATOM 1367 C C . GLU B 1 75 ? 9.383 5.594 7.516 1 86.75 75 GLU B C 1
ATOM 1369 O O . GLU B 1 75 ? 9.586 6.609 6.848 1 86.75 75 GLU B O 1
ATOM 1374 N N . ASP B 1 76 ? 10.117 4.5 7.375 1 84.06 76 ASP B N 1
ATOM 1375 C CA . ASP B 1 76 ? 11.359 4.508 6.598 1 84.06 76 ASP B CA 1
ATOM 1376 C C . ASP B 1 76 ? 11.062 4.473 5.102 1 84.06 76 ASP B C 1
ATOM 1378 O O . ASP B 1 76 ? 11.953 4.707 4.281 1 84.06 76 ASP B O 1
ATOM 1382 N N . ASP B 1 77 ? 9.859 4.277 4.727 1 81.62 77 ASP B N 1
ATOM 1383 C CA . ASP B 1 77 ? 9.469 4.172 3.326 1 81.62 77 ASP B CA 1
ATOM 1384 C C . ASP B 1 77 ? 8.711 5.414 2.871 1 81.62 77 ASP B C 1
ATOM 1386 O O . ASP B 1 77 ? 8.383 5.551 1.69 1 81.62 77 ASP B O 1
ATOM 1390 N N . LEU B 1 78 ? 8.383 6.293 3.877 1 86.31 78 LEU B N 1
ATOM 1391 C CA . LEU B 1 78 ? 7.672 7.523 3.543 1 86.31 78 LEU B CA 1
ATOM 1392 C C . LEU B 1 78 ? 8.469 8.352 2.541 1 86.31 78 LEU B C 1
ATOM 1394 O O . LEU B 1 78 ? 9.664 8.578 2.727 1 86.31 78 LEU B O 1
ATOM 1398 N N . ILE B 1 79 ? 7.82 8.727 1.476 1 85.31 79 ILE B N 1
ATOM 1399 C CA . ILE B 1 79 ? 8.445 9.516 0.419 1 85.31 79 ILE B CA 1
ATOM 1400 C C . ILE B 1 79 ? 8.023 10.984 0.549 1 85.31 79 ILE B C 1
ATOM 1402 O O . ILE B 1 79 ? 8.875 11.875 0.572 1 85.31 79 ILE B O 1
ATOM 1406 N N . GLU B 1 80 ? 6.742 11.195 0.6 1 89.12 80 GLU B N 1
ATOM 1407 C CA . GLU B 1 80 ? 6.18 12.539 0.701 1 89.12 80 GLU B CA 1
ATOM 1408 C C . GLU B 1 80 ? 4.73 12.492 1.187 1 89.12 80 GLU B C 1
ATOM 1410 O O . GLU B 1 80 ? 4.09 11.445 1.139 1 89.12 80 GLU B O 1
ATOM 1415 N N . PHE B 1 81 ? 4.281 13.594 1.765 1 93 81 PHE B N 1
ATOM 1416 C CA . PHE B 1 81 ? 2.848 13.773 1.95 1 93 81 PHE B CA 1
ATOM 1417 C C . PHE B 1 81 ? 2.471 15.25 1.82 1 93 81 PHE B C 1
ATOM 1419 O O . PHE B 1 81 ? 3.307 16.125 2.035 1 93 81 PHE B O 1
ATOM 1426 N N . ILE B 1 82 ? 1.199 15.531 1.348 1 94.25 82 ILE B N 1
ATOM 1427 C CA . ILE B 1 82 ? 0.578 16.859 1.371 1 94.25 82 ILE B CA 1
ATOM 1428 C C . ILE B 1 82 ? -0.568 16.859 2.379 1 94.25 82 ILE B C 1
ATOM 1430 O O . ILE B 1 82 ? -1.459 16.016 2.328 1 94.25 82 ILE B O 1
ATOM 1434 N N . HIS B 1 83 ? -0.488 17.672 3.307 1 97.06 83 HIS B N 1
ATOM 1435 C CA . HIS B 1 83 ? -1.486 17.906 4.344 1 97.06 83 HIS B CA 1
ATOM 1436 C C . HIS B 1 83 ? -2.369 19.094 4.012 1 97.06 83 HIS B C 1
ATOM 1438 O O . HIS B 1 83 ? -1.868 20.203 3.826 1 97.06 83 HIS B O 1
ATOM 1444 N N . HIS B 1 84 ? -3.666 18.828 3.832 1 95.81 84 HIS B N 1
ATOM 1445 C CA . HIS B 1 84 ? -4.68 19.844 3.629 1 95.81 84 HIS B CA 1
ATOM 1446 C C . HIS B 1 84 ? -5.562 20 4.863 1 95.81 84 HIS B C 1
ATOM 1448 O O . HIS B 1 84 ? -6.617 19.375 4.957 1 95.81 84 HIS B O 1
ATOM 1454 N N . PRO B 1 85 ? -5.184 20.891 5.77 1 96.62 85 PRO B N 1
ATOM 1455 C CA . PRO B 1 85 ? -6.035 21.094 6.945 1 96.62 85 PRO B CA 1
ATOM 1456 C C . PRO B 1 85 ? -7.391 21.703 6.598 1 96.62 85 PRO B C 1
ATOM 1458 O O . PRO B 1 85 ? -7.508 22.438 5.613 1 96.62 85 PRO B O 1
ATOM 1461 N N . VAL B 1 86 ? -8.398 21.328 7.434 1 94.88 86 VAL B N 1
ATOM 1462 C CA . VAL B 1 86 ? -9.695 21.969 7.273 1 94.88 86 VAL B CA 1
ATOM 1463 C C . VAL B 1 86 ? -9.539 23.484 7.41 1 94.88 86 VAL B C 1
ATOM 1465 O O . VAL B 1 86 ? -10.125 24.25 6.641 1 94.88 86 VAL B O 1
ATOM 1468 N N . GLU B 1 87 ? -8.695 23.844 8.445 1 92.62 87 GLU B N 1
ATOM 1469 C CA . GLU B 1 87 ? -8.359 25.266 8.633 1 92.62 87 GLU B CA 1
ATOM 1470 C C . GLU B 1 87 ? -6.855 25.484 8.516 1 92.62 87 GLU B C 1
ATOM 1472 O O . GLU B 1 87 ? -6.062 24.781 9.148 1 92.62 87 GLU B O 1
ATOM 1477 N N . GLY B 1 88 ? -6.469 26.438 7.738 1 91.38 88 GLY B N 1
ATOM 1478 C CA . GLY B 1 88 ? -5.059 26.766 7.605 1 91.38 88 GLY B CA 1
ATOM 1479 C C . GLY B 1 88 ? -4.52 26.516 6.207 1 91.38 88 GLY B C 1
ATOM 1480 O O . GLY B 1 88 ? -5.281 26.203 5.289 1 91.38 88 GLY B O 1
ATOM 1481 N N . ASP B 1 89 ? -3.195 26.609 6.047 1 95.12 89 ASP B N 1
ATOM 1482 C CA . ASP B 1 89 ? -2.535 26.516 4.75 1 95.12 89 ASP B CA 1
ATOM 1483 C C . ASP B 1 89 ? -2.078 25.078 4.473 1 95.12 89 ASP B C 1
ATOM 1485 O O . ASP B 1 89 ? -1.728 24.344 5.398 1 95.12 89 ASP B O 1
ATOM 1489 N N . ASP B 1 90 ? -2.125 24.75 3.164 1 95.31 90 ASP B N 1
ATOM 1490 C CA . ASP B 1 90 ? -1.572 23.469 2.732 1 95.31 90 ASP B CA 1
ATOM 1491 C C . ASP B 1 90 ? -0.081 23.375 3.051 1 95.31 90 ASP B C 1
ATOM 1493 O O . ASP B 1 90 ? 0.636 24.375 2.977 1 95.31 90 ASP B O 1
ATOM 1497 N N . VAL B 1 91 ? 0.328 22.141 3.496 1 95.5 91 VAL B N 1
ATOM 1498 C CA . VAL B 1 91 ? 1.743 21.875 3.738 1 95.5 91 VAL B CA 1
ATOM 1499 C C . VAL B 1 91 ? 2.203 20.688 2.893 1 95.5 91 VAL B C 1
ATOM 1501 O O . VAL B 1 91 ? 1.584 19.625 2.922 1 95.5 91 VAL B O 1
ATOM 1504 N N . GLU B 1 92 ? 3.182 20.875 2.098 1 95.06 92 GLU B N 1
ATOM 1505 C CA . GLU B 1 92 ? 3.838 19.797 1.364 1 95.06 92 GLU B CA 1
ATOM 1506 C C . GLU B 1 92 ? 5.133 19.375 2.051 1 95.06 92 GLU B C 1
ATOM 1508 O O . GLU B 1 92 ? 6.012 20.203 2.301 1 95.06 92 GLU B O 1
ATOM 1513 N N . VAL B 1 93 ? 5.223 18.062 2.414 1 95.31 93 VAL B N 1
ATOM 1514 C CA . VAL B 1 93 ? 6.406 17.531 3.08 1 95.31 93 VAL B CA 1
ATOM 1515 C C . VAL B 1 93 ? 7.102 16.516 2.172 1 95.31 93 VAL B C 1
ATOM 1517 O O . VAL B 1 93 ? 6.48 15.555 1.726 1 95.31 93 VAL B O 1
ATOM 1520 N N . THR B 1 94 ? 8.359 16.703 1.865 1 93.5 94 THR B N 1
ATOM 1521 C CA . THR B 1 94 ? 9.242 15.703 1.268 1 93.5 94 THR B CA 1
ATOM 1522 C C . THR B 1 94 ? 10.117 15.047 2.332 1 93.5 94 THR B C 1
ATOM 1524 O O . THR B 1 94 ? 10.695 15.734 3.178 1 93.5 94 THR B O 1
ATOM 1527 N N . VAL B 1 95 ? 10.133 13.719 2.307 1 91.56 95 VAL B N 1
ATOM 1528 C CA . VAL B 1 95 ? 10.93 12.984 3.289 1 91.56 95 VAL B CA 1
ATOM 1529 C C . VAL B 1 95 ? 12.305 12.656 2.705 1 91.56 95 VAL B C 1
ATOM 1531 O O . VAL B 1 95 ? 12.398 12.109 1.605 1 91.56 95 VAL B O 1
ATOM 1534 N N . VAL B 1 96 ? 13.375 13 3.43 1 88.38 96 VAL B N 1
ATOM 1535 C CA . VAL B 1 96 ? 14.742 12.852 2.934 1 88.38 96 VAL B CA 1
ATOM 1536 C C . VAL B 1 96 ? 15.586 12.094 3.959 1 88.38 96 VAL B C 1
ATOM 1538 O O . VAL B 1 96 ? 15.344 12.195 5.164 1 88.38 96 VAL B O 1
#

Sequence (192 aa):
MKKLSLTPDKAVEYLKDNVKIHDNLEISYNRIFGSGEVLNMDFSEYFGKPGFKMLLSLDGDSINPTIEIDVYEIEDDLIEFIHHPVEGDDVEVTVVMKKLSLTPDKAVEYLKDNVKIHDNLEISYNRIFGSGEVLNMDFSEYFGKPGFKMLLSLDGDSINPTIEIDVYEIEDDLIEFIHHPVEGDDVEVTVV

Radius of gyration: 17.91 Å; Cα contacts (8 Å, |Δi|>4): 442; chains: 2; bounding box: 33×54×45 Å

Foldseek 3Di:
DDDDDDDPVVVVVCCVPPDDPPDDDDDDDDDDDFDADFPDWDQDDDPNHTWTKTWGQGDDDPRRDIDIDGCVVCVVVDAWDWDDDPDDDIDTDGDD/DDDDDDDPVVVVVCCVPPDDPPDDDDDDDDDDDFDADFPDWDQDDDPNHTWTKTWGQGDDDPRRDIDIDGCVVCVVVDAWDWDDDPDDDIDTDGDD